Protein AF-A0A3B9HT21-F1 (afdb_monomer_lite)

Foldseek 3Di:
DVVPDDPPDFQDEDDPDPVVDDPPDDDQAAYACVVLLVLLVVCCVVPVVLSCLLNVLLVQLVVQLVVCVVVVPALVRQLVSCLVRNPVSLVVLLVVLVCCVVVVVDDCPDSSVVSSCVCNVCVSNHCCSNPDRSRGNDDVLVVLCVQLVVVVHHSVVLVVLCVVPVVVCVVPVVCSRSNRVVVVVVVVVVVVPPPDDDD

Structure (mmCIF, N/CA/C/O backbone):
data_AF-A0A3B9HT21-F1
#
_entry.id   AF-A0A3B9HT21-F1
#
loop_
_atom_site.group_PDB
_atom_site.id
_atom_site.type_symbol
_atom_site.label_atom_id
_atom_site.label_alt_id
_atom_site.label_comp_id
_atom_site.label_asym_id
_atom_site.label_entity_id
_atom_site.label_seq_id
_atom_site.pdbx_PDB_ins_code
_atom_site.Cartn_x
_atom_site.Cartn_y
_atom_site.Cartn_z
_atom_site.occupancy
_atom_site.B_iso_or_equiv
_atom_site.auth_seq_id
_atom_site.auth_comp_id
_atom_site.auth_asym_id
_atom_site.auth_atom_id
_atom_site.pdbx_PDB_model_num
ATOM 1 N N . MET A 1 1 ? 0.352 14.348 -22.000 1.00 38.12 1 MET A N 1
ATOM 2 C CA . MET A 1 1 ? 1.639 13.686 -21.678 1.00 38.12 1 MET A CA 1
ATOM 3 C C . MET A 1 1 ? 1.550 12.159 -21.593 1.00 38.12 1 MET A C 1
ATOM 5 O O . MET A 1 1 ? 2.499 11.523 -22.016 1.00 38.12 1 MET A O 1
ATOM 9 N N . LEU A 1 2 ? 0.443 11.546 -21.141 1.00 39.47 2 LEU A N 1
ATOM 10 C CA . LEU A 1 2 ? 0.314 10.072 -21.079 1.00 39.47 2 LEU A CA 1
ATOM 11 C C . LEU A 1 2 ? 0.298 9.359 -22.448 1.00 39.47 2 LEU A C 1
ATOM 13 O O . LEU A 1 2 ? 0.777 8.238 -22.541 1.00 39.47 2 LEU A O 1
ATOM 17 N N . LYS A 1 3 ? -0.171 10.017 -23.519 1.00 35.97 3 LYS A N 1
ATOM 18 C CA . LYS A 1 3 ? -0.191 9.465 -24.894 1.00 35.97 3 LYS A CA 1
ATOM 19 C C . LYS A 1 3 ? 1.195 9.285 -25.543 1.00 35.97 3 LYS A C 1
ATOM 21 O O . LYS A 1 3 ? 1.279 8.755 -26.638 1.00 35.97 3 LYS A O 1
ATOM 26 N N . LEU A 1 4 ? 2.261 9.765 -24.899 1.00 44.44 4 LEU A N 1
ATOM 27 C CA . LEU A 1 4 ? 3.648 9.680 -25.382 1.00 44.44 4 LEU A CA 1
ATOM 28 C C . LEU A 1 4 ? 4.500 8.744 -24.507 1.00 44.44 4 LEU A C 1
ATOM 30 O O . LEU A 1 4 ? 5.727 8.786 -24.566 1.00 44.44 4 LEU A O 1
ATOM 34 N N . ARG A 1 5 ? 3.862 7.962 -23.627 1.00 46.94 5 ARG A N 1
ATOM 35 C CA . ARG A 1 5 ? 4.556 7.083 -22.690 1.00 46.94 5 ARG A CA 1
ATOM 36 C C . ARG A 1 5 ? 4.975 5.801 -23.406 1.00 46.94 5 ARG A C 1
ATOM 38 O O . ARG A 1 5 ? 4.129 5.079 -23.913 1.00 46.94 5 ARG A O 1
ATOM 45 N N . ASP A 1 6 ? 6.271 5.521 -23.382 1.00 50.62 6 ASP A N 1
ATOM 46 C CA . ASP A 1 6 ? 6.833 4.231 -23.775 1.00 50.62 6 ASP A CA 1
ATOM 47 C C . ASP A 1 6 ? 6.298 3.123 -22.847 1.00 50.62 6 ASP A C 1
ATOM 49 O O . ASP A 1 6 ? 6.426 3.206 -21.619 1.00 50.62 6 ASP A O 1
ATOM 53 N N . GLU A 1 7 ? 5.657 2.111 -23.431 1.00 54.72 7 GLU A N 1
ATOM 54 C CA . GLU A 1 7 ? 5.023 1.003 -22.709 1.00 54.72 7 GLU A CA 1
ATOM 55 C C . GLU A 1 7 ? 6.033 0.083 -22.017 1.00 54.72 7 GLU A C 1
ATOM 57 O O . GLU A 1 7 ? 5.685 -0.572 -21.036 1.00 54.72 7 GLU A O 1
ATOM 62 N N . SER A 1 8 ? 7.297 0.087 -22.456 1.00 54.09 8 SER A N 1
ATOM 63 C CA . SER A 1 8 ? 8.371 -0.694 -21.829 1.00 54.09 8 SER A CA 1
ATOM 64 C C . SER A 1 8 ? 8.770 -0.175 -20.442 1.00 54.09 8 SER A C 1
ATOM 66 O O . SER A 1 8 ? 9.447 -0.868 -19.677 1.00 54.09 8 SER A O 1
ATOM 68 N N . LEU A 1 9 ? 8.355 1.046 -20.089 1.00 52.69 9 LEU A N 1
ATOM 69 C CA . LEU A 1 9 ? 8.690 1.659 -18.812 1.00 52.69 9 LEU A CA 1
ATOM 70 C C . LEU A 1 9 ? 7.811 1.106 -17.676 1.00 52.69 9 LEU A C 1
ATOM 72 O O . LEU A 1 9 ? 6.606 0.910 -17.862 1.00 52.69 9 LEU A O 1
ATOM 76 N N . PRO A 1 10 ? 8.360 0.944 -16.455 1.00 56.56 10 PRO A N 1
ATOM 77 C CA . PRO A 1 10 ? 7.588 0.507 -15.294 1.00 56.56 10 PRO A CA 1
ATOM 78 C C . PRO A 1 10 ? 6.404 1.435 -15.023 1.00 56.56 10 PRO A C 1
ATOM 80 O O . PRO A 1 10 ? 6.533 2.663 -15.120 1.00 56.56 10 PRO A O 1
ATOM 83 N N . SER A 1 11 ? 5.252 0.858 -14.682 1.00 64.94 11 SER A N 1
ATOM 84 C CA . SER A 1 11 ? 4.055 1.632 -14.350 1.00 64.94 11 SER A CA 1
ATOM 85 C C . SER A 1 11 ? 4.334 2.559 -13.156 1.00 64.94 11 SER A C 1
ATOM 87 O O . SER A 1 11 ? 4.865 2.094 -12.143 1.00 64.94 11 SER A O 1
ATOM 89 N N . PRO A 1 12 ? 4.045 3.871 -13.265 1.00 62.19 12 PRO A N 1
ATOM 90 C CA . PRO A 1 12 ? 4.359 4.823 -12.206 1.00 62.19 12 PRO A CA 1
ATOM 91 C C . PRO A 1 12 ? 3.469 4.572 -10.983 1.00 62.19 12 PRO A C 1
ATOM 93 O O . PRO A 1 12 ? 2.266 4.372 -11.130 1.00 62.19 12 PRO A O 1
ATOM 96 N N . MET A 1 13 ? 4.062 4.608 -9.788 1.00 70.62 13 MET A N 1
ATOM 97 C CA . MET A 1 13 ? 3.354 4.515 -8.509 1.00 70.62 13 MET A CA 1
ATOM 98 C C . MET A 1 13 ? 3.498 5.824 -7.733 1.00 70.62 13 MET A C 1
ATOM 100 O O . MET A 1 13 ? 4.588 6.397 -7.687 1.00 70.62 13 MET A O 1
ATOM 104 N N . CYS A 1 14 ? 2.411 6.281 -7.117 1.00 66.69 14 CYS A N 1
ATOM 105 C CA . CYS A 1 14 ? 2.361 7.519 -6.342 1.00 66.69 14 CYS A CA 1
ATOM 106 C C . CYS A 1 14 ? 1.574 7.347 -5.032 1.00 66.69 14 CYS A C 1
ATOM 108 O O . CYS A 1 14 ? 1.044 6.274 -4.728 1.00 66.69 14 CYS A O 1
ATOM 110 N N . ASP A 1 15 ? 1.533 8.409 -4.228 1.00 72.25 15 ASP A N 1
ATOM 111 C CA . ASP A 1 15 ? 0.567 8.533 -3.138 1.00 72.25 15 ASP A CA 1
ATOM 112 C C . ASP A 1 15 ? -0.852 8.821 -3.675 1.00 72.25 15 ASP A C 1
ATOM 114 O O . ASP A 1 15 ? -1.050 9.131 -4.853 1.00 72.25 15 ASP A O 1
ATOM 118 N N . ALA A 1 16 ? -1.854 8.744 -2.797 1.00 74.44 16 ALA A N 1
ATOM 119 C CA . ALA A 1 16 ? -3.255 8.911 -3.176 1.00 74.44 16 ALA A CA 1
ATOM 120 C C . ALA A 1 16 ? -3.754 10.372 -3.217 1.00 74.44 16 ALA A C 1
ATOM 122 O O . ALA A 1 16 ? -4.967 10.607 -3.173 1.00 74.44 16 ALA A O 1
ATOM 123 N N . LEU A 1 17 ? -2.863 11.370 -3.272 1.00 73.00 17 LEU A N 1
ATOM 124 C CA . LEU A 1 17 ? -3.273 12.772 -3.346 1.00 73.00 17 LEU A CA 1
ATOM 125 C C . LEU A 1 17 ? -4.029 13.045 -4.650 1.00 73.00 17 LEU A C 1
ATOM 127 O O . LEU A 1 17 ? -3.596 12.678 -5.740 1.00 73.00 17 LEU A O 1
ATOM 131 N N . SER A 1 18 ? -5.145 13.769 -4.555 1.00 67.31 18 SER A N 1
ATOM 132 C CA . SER A 1 18 ? -6.035 14.053 -5.693 1.00 67.31 18 SER A CA 1
ATOM 133 C C . SER A 1 18 ? -5.332 14.741 -6.868 1.00 67.31 18 SER A C 1
ATOM 135 O O . SER A 1 18 ? -5.675 14.498 -8.021 1.00 67.31 18 SER A O 1
ATOM 137 N N . ARG A 1 19 ? -4.316 15.561 -6.583 1.00 65.81 19 ARG A N 1
ATOM 138 C CA . ARG A 1 19 ? -3.477 16.246 -7.580 1.00 65.81 19 ARG A CA 1
ATOM 139 C C . ARG A 1 19 ? -2.558 15.311 -8.381 1.00 65.81 19 ARG A C 1
ATOM 141 O O . ARG A 1 19 ? -2.050 15.724 -9.417 1.00 65.81 19 ARG A O 1
ATOM 148 N N . ASN A 1 20 ? -2.368 14.070 -7.928 1.00 64.19 20 ASN A N 1
ATOM 149 C CA . ASN A 1 20 ? -1.600 13.043 -8.635 1.00 64.19 20 ASN A CA 1
ATOM 150 C C . ASN A 1 20 ? -2.471 12.216 -9.598 1.00 64.19 20 ASN A C 1
ATOM 152 O O . ASN A 1 20 ? -1.945 11.391 -10.344 1.00 64.19 20 ASN A O 1
ATOM 156 N N . VAL A 1 21 ? -3.792 12.439 -9.611 1.00 61.16 21 VAL A N 1
ATOM 157 C CA . VAL A 1 21 ? -4.742 11.728 -10.475 1.00 61.16 21 VAL A CA 1
ATOM 158 C C . VAL A 1 21 ? -5.130 12.608 -11.665 1.00 61.16 21 VAL A C 1
ATOM 160 O O . VAL A 1 21 ? -5.682 13.696 -11.503 1.00 61.16 21 VAL A O 1
ATOM 163 N N . CYS A 1 22 ? -4.876 12.125 -12.884 1.00 58.00 22 CYS A N 1
ATOM 164 C CA . CYS A 1 22 ? -5.344 12.778 -14.107 1.00 58.00 22 CYS A CA 1
ATOM 165 C C . CYS A 1 22 ? -6.805 12.389 -14.375 1.00 58.00 22 CYS A C 1
ATOM 167 O O . CYS A 1 22 ? -7.094 11.217 -14.600 1.00 58.00 22 CYS A O 1
ATOM 169 N N . LYS A 1 23 ? -7.723 13.362 -14.355 1.00 57.31 23 LYS A N 1
ATOM 170 C CA . LYS A 1 23 ? -9.169 13.114 -14.516 1.00 57.31 23 LYS A CA 1
ATOM 171 C C . LYS A 1 23 ? -9.598 12.874 -15.969 1.00 57.31 23 LYS A C 1
ATOM 173 O O . LYS A 1 23 ? -10.605 12.218 -16.199 1.00 57.31 23 LYS A O 1
ATOM 178 N N . ASP A 1 24 ? -8.812 13.355 -16.930 1.00 47.84 24 ASP A N 1
ATOM 179 C CA . ASP A 1 24 ? -9.213 13.417 -18.344 1.00 47.84 24 ASP A CA 1
ATOM 180 C C . ASP A 1 24 ? -8.685 12.246 -19.195 1.00 47.84 24 ASP A C 1
ATOM 182 O O . ASP A 1 24 ? -8.760 12.282 -20.422 1.00 47.84 24 ASP A O 1
ATOM 186 N N . HIS A 1 25 ? -8.081 11.226 -18.574 1.00 47.56 25 HIS A N 1
ATOM 187 C CA . HIS A 1 25 ? -7.476 10.089 -19.276 1.00 47.56 25 HIS A CA 1
ATOM 188 C C . HIS A 1 25 ? -7.727 8.775 -18.528 1.00 47.56 25 HIS A C 1
ATOM 190 O O . HIS A 1 25 ? -7.602 8.718 -17.304 1.00 47.56 25 HIS A O 1
ATOM 196 N N . LEU A 1 26 ? -7.996 7.696 -19.275 1.00 44.53 26 LEU A N 1
ATOM 197 C CA . LEU A 1 26 ? -8.074 6.341 -18.729 1.00 44.53 26 LEU A CA 1
ATOM 198 C C . LEU A 1 26 ? -6.682 5.947 -18.204 1.00 44.53 26 LEU A C 1
ATOM 200 O O . LEU A 1 26 ? -5.773 5.666 -18.984 1.00 44.53 26 LEU A O 1
ATOM 204 N N . THR A 1 27 ? -6.489 5.995 -16.886 1.00 54.31 27 THR A N 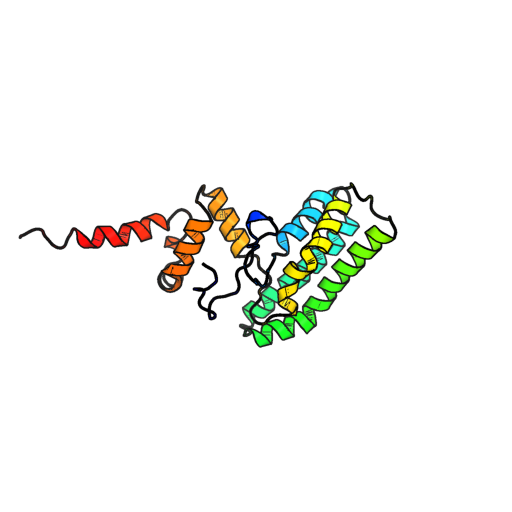1
ATOM 205 C CA . THR A 1 27 ? -5.224 5.635 -16.236 1.00 54.31 27 THR A CA 1
ATOM 206 C C . THR A 1 27 ? -5.430 4.481 -15.269 1.00 54.31 27 THR A C 1
ATOM 208 O O . THR A 1 27 ? -6.362 4.469 -14.468 1.00 54.31 27 THR A O 1
ATOM 211 N N . ILE A 1 28 ? -4.529 3.501 -15.334 1.00 57.56 28 ILE A N 1
ATOM 212 C CA . ILE A 1 28 ? -4.396 2.486 -14.293 1.00 57.56 28 ILE A CA 1
ATOM 213 C C . ILE A 1 28 ? -3.656 3.153 -13.133 1.00 57.56 28 ILE A C 1
ATOM 215 O O . ILE A 1 28 ? -2.456 3.411 -13.221 1.00 57.56 28 ILE A O 1
ATOM 219 N N . LEU A 1 29 ? -4.384 3.472 -12.065 1.00 66.75 29 LEU A N 1
ATOM 220 C CA . LEU A 1 29 ? -3.816 4.106 -10.880 1.00 66.75 29 LEU A CA 1
ATOM 221 C C . LEU A 1 29 ? -3.142 3.060 -9.988 1.00 66.75 29 LEU A C 1
ATOM 223 O O . LEU A 1 29 ? -3.811 2.155 -9.491 1.00 66.75 29 LEU A O 1
ATOM 227 N N . LEU A 1 30 ? -1.840 3.222 -9.756 1.00 71.81 30 LEU A N 1
ATOM 228 C CA . LEU A 1 30 ? -1.069 2.427 -8.803 1.00 71.81 30 LEU A CA 1
ATOM 229 C C . LEU A 1 30 ? -0.722 3.273 -7.586 1.00 71.81 30 LEU A C 1
ATOM 231 O O . LEU A 1 30 ? -0.042 4.293 -7.706 1.00 71.81 30 LEU A O 1
ATOM 235 N N . LEU A 1 31 ? -1.169 2.821 -6.420 1.00 78.12 31 LEU A N 1
ATOM 236 C CA . LEU A 1 31 ? -0.925 3.492 -5.150 1.00 78.12 31 LEU A CA 1
ATOM 237 C C . LEU A 1 31 ? 0.041 2.684 -4.294 1.00 78.12 31 LEU A C 1
ATOM 239 O O . LEU A 1 31 ? -0.002 1.456 -4.265 1.00 78.12 31 LEU A O 1
ATOM 243 N N . CYS A 1 32 ? 0.910 3.393 -3.586 1.00 79.50 32 CYS A N 1
ATOM 244 C CA . CYS A 1 32 ? 1.806 2.797 -2.605 1.00 79.50 32 CYS A CA 1
ATOM 245 C C . CYS A 1 32 ? 1.044 2.388 -1.333 1.00 79.50 32 CYS A C 1
ATOM 247 O O . CYS A 1 32 ? 0.086 3.055 -0.944 1.00 79.50 32 CYS A O 1
ATOM 249 N N . LEU A 1 33 ? 1.507 1.331 -0.653 1.00 86.81 33 LEU A N 1
ATOM 250 C CA . LEU A 1 33 ? 0.973 0.909 0.647 1.00 86.81 33 LEU A CA 1
ATOM 251 C C . LEU A 1 33 ? 1.471 1.780 1.811 1.00 86.81 33 LEU A C 1
ATOM 253 O O . LEU A 1 33 ? 0.830 1.814 2.855 1.00 86.81 33 LEU A O 1
ATOM 257 N N . ILE A 1 34 ? 2.584 2.508 1.660 1.00 84.12 34 ILE A N 1
ATOM 258 C CA . ILE A 1 34 ? 3.201 3.289 2.750 1.00 84.12 34 ILE A CA 1
ATOM 259 C C . ILE A 1 34 ? 2.286 4.379 3.301 1.00 84.12 34 ILE A C 1
ATOM 261 O O . ILE A 1 34 ? 2.208 4.475 4.523 1.00 84.12 34 ILE A O 1
ATOM 265 N N . PRO A 1 35 ? 1.589 5.192 2.482 1.00 83.00 35 PRO A N 1
ATOM 266 C CA . PRO A 1 35 ? 0.632 6.155 3.018 1.00 83.00 35 PRO A CA 1
ATOM 267 C C . PRO A 1 35 ? -0.475 5.478 3.836 1.00 83.00 35 PRO A C 1
ATOM 269 O O . PRO A 1 35 ? -0.833 5.978 4.896 1.00 83.00 35 PRO A O 1
ATOM 272 N N . GLY A 1 36 ? -0.947 4.307 3.393 1.00 85.88 36 GLY A N 1
ATOM 273 C CA . GLY A 1 36 ? -1.895 3.491 4.151 1.00 85.88 36 GLY A CA 1
ATOM 274 C C . GLY A 1 36 ? -1.306 2.989 5.470 1.00 85.88 36 GLY A C 1
ATOM 275 O O . GLY A 1 36 ? -1.902 3.177 6.523 1.00 85.88 36 GLY A O 1
ATOM 276 N N . ARG A 1 37 ? -0.086 2.439 5.436 1.00 91.38 37 ARG A N 1
ATOM 277 C CA . ARG A 1 37 ? 0.658 1.974 6.617 1.00 91.38 37 ARG A CA 1
ATOM 278 C C . ARG A 1 37 ? 0.937 3.097 7.619 1.00 91.38 37 ARG A C 1
ATOM 280 O O . ARG A 1 37 ? 0.88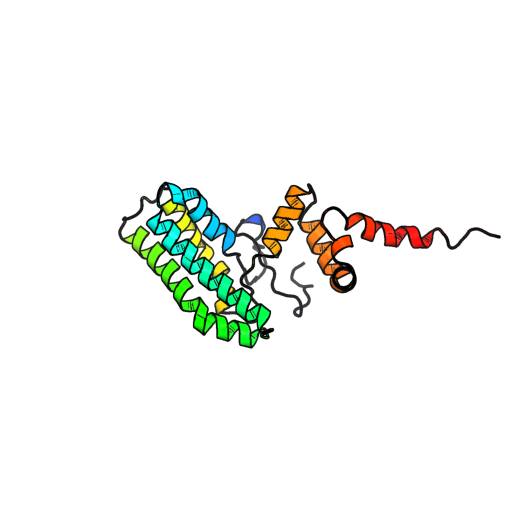7 2.855 8.819 1.00 91.38 37 ARG A O 1
ATOM 287 N N . ARG A 1 38 ? 1.255 4.306 7.142 1.00 89.44 38 ARG A N 1
ATOM 288 C CA . ARG A 1 38 ? 1.607 5.462 7.981 1.00 89.44 38 ARG A CA 1
ATOM 289 C C . ARG A 1 38 ? 0.489 5.802 8.958 1.00 89.44 38 ARG A C 1
ATOM 291 O O . ARG A 1 38 ? 0.792 5.991 10.125 1.00 89.44 38 ARG A O 1
ATOM 298 N N . GLY A 1 39 ? -0.769 5.771 8.514 1.00 88.56 39 GLY A N 1
ATOM 299 C CA . GLY A 1 39 ? -1.912 6.010 9.399 1.00 88.56 39 GLY A CA 1
ATOM 300 C C . GLY A 1 39 ? -1.932 5.074 10.614 1.00 88.56 39 GLY A C 1
ATOM 301 O O . GLY A 1 39 ? -2.161 5.532 11.726 1.00 88.56 39 GLY A O 1
ATOM 302 N N . PHE A 1 40 ? -1.597 3.793 10.424 1.00 93.94 40 PHE A N 1
ATOM 303 C CA . PHE A 1 40 ? -1.531 2.816 11.520 1.00 93.94 40 PHE A CA 1
ATOM 304 C C . PHE A 1 40 ? -0.315 3.002 12.428 1.00 93.94 40 PHE A C 1
ATOM 306 O O . PHE A 1 40 ? -0.406 2.729 13.620 1.00 93.94 40 PHE A O 1
ATOM 313 N N . ILE A 1 41 ? 0.815 3.474 11.892 1.00 89.81 41 ILE A N 1
ATOM 314 C CA . ILE A 1 41 ? 1.976 3.855 12.714 1.00 89.81 41 ILE A CA 1
ATOM 315 C C . ILE A 1 41 ? 1.606 5.044 13.598 1.00 89.81 41 ILE A C 1
ATOM 317 O O . ILE A 1 41 ? 1.874 5.031 14.792 1.00 89.81 41 ILE A O 1
ATOM 321 N N . ASP A 1 42 ? 0.965 6.058 13.023 1.00 88.19 42 ASP A N 1
ATOM 322 C CA . ASP A 1 42 ? 0.648 7.294 13.734 1.00 88.19 42 ASP A CA 1
ATOM 323 C C . ASP A 1 42 ? -0.383 7.064 14.857 1.00 88.19 42 ASP A C 1
ATOM 325 O O . ASP A 1 42 ? -0.422 7.824 15.822 1.00 88.19 42 ASP A O 1
ATOM 329 N N . CYS A 1 43 ? -1.195 6.002 14.770 1.00 91.06 43 CYS A N 1
ATOM 330 C CA . CYS A 1 43 ? -2.154 5.626 15.807 1.00 91.06 43 CYS A CA 1
ATOM 331 C C . CYS A 1 43 ? -1.735 4.414 16.662 1.00 91.06 43 CYS A C 1
ATOM 333 O O . CYS A 1 43 ? -2.529 3.976 17.493 1.00 91.06 43 CYS A O 1
ATOM 335 N N . SER A 1 44 ? -0.516 3.879 16.509 1.00 91.88 44 SER A N 1
ATOM 336 C CA . SER A 1 44 ? -0.114 2.623 17.167 1.00 91.88 44 SER A CA 1
ATOM 337 C C . SER A 1 44 ? 0.006 2.712 18.686 1.00 91.88 44 SER A C 1
ATOM 339 O O . SER A 1 44 ? -0.109 1.697 19.358 1.00 91.88 44 SER A O 1
ATOM 341 N N . GLU A 1 45 ? 0.245 3.900 19.247 1.00 92.25 45 GLU A N 1
ATOM 342 C CA . GLU A 1 45 ? 0.261 4.074 20.707 1.00 92.25 45 GLU A CA 1
ATOM 343 C C . GLU A 1 45 ? -1.145 3.961 21.310 1.00 92.25 45 GLU A C 1
ATOM 345 O O . GLU A 1 45 ? -1.314 3.388 22.383 1.00 92.25 45 GLU A O 1
ATOM 350 N N . ALA A 1 46 ? -2.155 4.485 20.610 1.00 94.31 46 ALA A N 1
ATOM 351 C CA . ALA A 1 46 ? -3.544 4.468 21.062 1.00 94.31 46 ALA A CA 1
ATOM 352 C C . ALA A 1 46 ? -4.268 3.156 20.712 1.00 94.31 46 ALA A C 1
ATOM 354 O O . ALA A 1 46 ? -5.174 2.751 21.436 1.00 94.31 46 ALA A O 1
ATOM 355 N N . PHE A 1 47 ? -3.867 2.500 19.618 1.00 95.62 47 PHE A N 1
ATOM 356 C CA . PHE A 1 47 ? -4.498 1.289 19.084 1.00 95.62 47 PHE A CA 1
ATOM 357 C C . PHE A 1 47 ? -3.444 0.234 18.705 1.00 95.62 47 PHE A C 1
ATOM 359 O O . PHE A 1 47 ? -3.266 -0.077 17.524 1.00 95.62 47 PHE A O 1
ATOM 366 N N . PRO A 1 48 ? -2.680 -0.283 19.681 1.00 95.75 48 PRO A N 1
ATOM 367 C CA . PRO A 1 48 ? -1.522 -1.129 19.406 1.00 95.75 48 PRO A CA 1
ATOM 368 C C . PRO A 1 48 ? -1.883 -2.434 18.695 1.00 95.75 48 PRO A C 1
ATOM 370 O O . PRO A 1 48 ? -1.161 -2.833 17.780 1.00 95.75 48 PRO A O 1
ATOM 373 N N . ASP A 1 49 ? -2.997 -3.071 19.056 1.00 96.44 49 ASP A N 1
ATOM 374 C CA . ASP A 1 49 ? -3.383 -4.376 18.515 1.00 96.44 49 ASP A CA 1
ATOM 375 C C . ASP A 1 49 ? -3.840 -4.260 17.054 1.00 96.44 49 ASP A C 1
ATOM 377 O O . ASP A 1 49 ? -3.311 -4.949 16.176 1.00 96.44 49 ASP A O 1
ATOM 381 N N . GLU A 1 50 ? -4.763 -3.337 16.760 1.00 96.88 50 GLU A N 1
ATOM 382 C CA . GLU A 1 50 ? -5.251 -3.092 15.401 1.00 96.88 50 GLU A CA 1
ATOM 383 C C . GLU A 1 50 ? -4.134 -2.595 14.478 1.00 96.88 50 GLU A C 1
ATOM 385 O O . GLU A 1 50 ? -4.004 -3.064 13.341 1.00 96.88 50 GLU A O 1
ATOM 390 N N . SER A 1 51 ? -3.303 -1.665 14.961 1.00 95.69 51 SER A N 1
ATOM 391 C CA . SER A 1 51 ? -2.178 -1.149 14.187 1.00 95.69 51 SER A CA 1
ATOM 392 C C . SER A 1 51 ? -1.157 -2.238 13.886 1.00 95.69 51 SER A C 1
ATOM 394 O O . SER A 1 51 ? -0.726 -2.363 12.737 1.00 95.69 51 SER A O 1
ATOM 396 N N . THR A 1 52 ? -0.786 -3.052 14.878 1.00 96.00 52 THR A N 1
ATOM 397 C CA . THR A 1 52 ? 0.176 -4.149 14.694 1.00 96.00 52 THR A CA 1
ATOM 398 C C . THR A 1 52 ? -0.358 -5.173 13.699 1.00 96.00 52 THR A C 1
ATOM 400 O O . THR A 1 52 ? 0.341 -5.505 12.742 1.00 96.00 52 THR A O 1
ATOM 403 N N . TYR A 1 53 ? -1.627 -5.575 13.836 1.00 97.81 53 TYR A N 1
ATOM 404 C CA . TYR A 1 53 ? -2.282 -6.522 12.930 1.00 97.81 53 TYR A CA 1
ATOM 405 C C . TYR A 1 53 ? -2.150 -6.110 11.456 1.00 97.81 53 TYR A C 1
ATOM 407 O O . TYR A 1 53 ? -1.827 -6.940 10.597 1.00 97.81 53 TYR A O 1
ATOM 415 N N . VAL A 1 54 ? -2.381 -4.830 11.147 1.00 97.19 54 VAL A N 1
ATOM 416 C CA . VAL A 1 54 ? -2.276 -4.310 9.776 1.00 97.19 54 VAL A CA 1
ATOM 417 C C . VAL A 1 54 ? -0.816 -4.141 9.347 1.00 97.19 54 VAL A C 1
ATOM 419 O O . VAL A 1 54 ? -0.454 -4.527 8.232 1.00 97.19 54 VAL A O 1
ATOM 422 N N . ILE A 1 55 ? 0.035 -3.578 10.210 1.00 94.50 55 ILE A N 1
ATOM 423 C CA . ILE A 1 55 ? 1.446 -3.308 9.899 1.00 94.50 55 ILE A CA 1
ATOM 424 C C . ILE A 1 55 ? 2.202 -4.604 9.584 1.00 94.50 55 ILE A C 1
ATOM 426 O O . ILE A 1 55 ? 2.984 -4.617 8.631 1.00 94.50 55 ILE A O 1
ATOM 430 N N . GLU A 1 56 ? 1.962 -5.681 10.331 1.00 94.56 56 GLU A N 1
ATOM 431 C CA . GLU A 1 56 ? 2.613 -6.978 10.119 1.00 94.56 56 GLU A CA 1
ATOM 432 C C . GLU A 1 56 ? 2.256 -7.582 8.759 1.00 94.56 56 GLU A C 1
ATOM 434 O O . GLU A 1 56 ? 3.149 -7.973 8.006 1.00 94.56 56 GLU A O 1
ATOM 439 N N . ARG A 1 57 ? 0.976 -7.550 8.373 1.00 97.88 57 ARG A N 1
ATOM 440 C CA . ARG A 1 57 ? 0.509 -8.043 7.064 1.00 97.88 57 ARG A CA 1
ATOM 441 C C . ARG A 1 57 ? 1.064 -7.234 5.904 1.00 97.88 57 ARG A C 1
ATOM 443 O O . ARG A 1 57 ? 1.481 -7.800 4.896 1.00 97.88 57 ARG A O 1
ATOM 450 N N . ILE A 1 58 ? 1.131 -5.909 6.047 1.00 94.94 58 ILE A N 1
ATOM 451 C CA . ILE A 1 58 ? 1.829 -5.066 5.067 1.00 94.94 58 ILE A CA 1
ATOM 452 C C . ILE A 1 58 ? 3.315 -5.462 5.009 1.00 94.94 58 ILE A C 1
ATOM 454 O O . ILE A 1 58 ? 3.886 -5.556 3.922 1.00 94.94 58 ILE A O 1
ATOM 458 N N . GLY A 1 59 ? 3.934 -5.749 6.157 1.00 91.12 59 GLY A N 1
ATOM 459 C CA . GLY A 1 59 ? 5.301 -6.264 6.253 1.00 91.12 59 GLY A CA 1
ATOM 460 C C . GLY A 1 59 ? 5.517 -7.566 5.476 1.00 91.12 59 GLY A C 1
ATOM 461 O O . GLY A 1 59 ? 6.507 -7.683 4.753 1.00 91.12 59 GLY A O 1
ATOM 462 N N . GLU A 1 60 ? 4.580 -8.514 5.541 1.00 94.81 60 GLU A N 1
ATOM 463 C CA . GLU A 1 60 ? 4.622 -9.750 4.745 1.00 94.81 60 GLU A CA 1
ATOM 464 C C . GLU A 1 60 ? 4.603 -9.472 3.237 1.00 94.81 60 GLU A C 1
ATOM 466 O O . GLU A 1 60 ? 5.370 -10.069 2.478 1.00 94.81 60 GLU A O 1
ATOM 471 N N . VAL A 1 61 ? 3.781 -8.518 2.790 1.00 95.44 61 VAL A N 1
ATOM 472 C CA . VAL A 1 61 ? 3.724 -8.123 1.375 1.00 95.44 61 VAL A CA 1
ATOM 473 C C . VAL A 1 61 ? 5.068 -7.552 0.908 1.00 95.44 61 VAL A C 1
ATOM 475 O O . VAL A 1 61 ? 5.556 -7.938 -0.157 1.00 95.44 61 VAL A O 1
ATOM 478 N N . TYR A 1 62 ? 5.707 -6.696 1.710 1.00 90.62 62 TYR A N 1
ATOM 479 C CA . TYR A 1 62 ? 7.035 -6.156 1.391 1.00 90.62 62 TYR A CA 1
ATOM 480 C C . TYR A 1 62 ? 8.144 -7.212 1.458 1.00 90.62 62 TYR A C 1
ATOM 482 O O . TYR A 1 62 ? 9.059 -7.192 0.633 1.00 90.62 62 TYR A O 1
ATOM 490 N N . LYS A 1 63 ? 8.052 -8.177 2.380 1.00 89.88 63 LYS A N 1
ATOM 491 C CA . LYS A 1 63 ? 8.956 -9.335 2.416 1.00 89.88 63 LYS A CA 1
ATOM 492 C C . LYS A 1 63 ? 8.864 -10.138 1.117 1.00 89.88 63 LYS A C 1
ATOM 494 O O . LYS A 1 63 ? 9.894 -10.494 0.546 1.00 89.88 63 LYS A O 1
ATOM 499 N N . ASN A 1 64 ? 7.649 -10.373 0.624 1.00 94.44 64 ASN A N 1
ATOM 500 C CA . ASN A 1 64 ? 7.417 -11.068 -0.641 1.00 94.44 64 ASN A CA 1
ATOM 501 C C . ASN A 1 64 ? 7.967 -10.283 -1.839 1.00 94.44 64 ASN A C 1
ATOM 503 O O . ASN A 1 64 ? 8.618 -10.883 -2.690 1.00 94.44 64 ASN A O 1
ATOM 507 N N . GLU A 1 65 ? 7.796 -8.957 -1.882 1.00 91.88 65 GLU A N 1
ATOM 508 C CA . GLU A 1 65 ? 8.427 -8.117 -2.917 1.00 91.88 65 GLU A CA 1
ATOM 509 C C . GLU A 1 65 ? 9.959 -8.259 -2.885 1.00 91.88 65 GLU A C 1
ATOM 511 O O . GLU A 1 65 ? 10.597 -8.404 -3.927 1.00 91.88 65 GLU A O 1
ATOM 516 N N . GLY A 1 66 ? 10.562 -8.291 -1.692 1.00 86.31 66 GLY A N 1
ATOM 517 C CA . GLY A 1 66 ? 11.998 -8.525 -1.531 1.00 86.31 66 GLY A CA 1
ATOM 518 C C . GLY A 1 66 ? 12.464 -9.873 -2.097 1.00 86.31 66 GLY A C 1
ATOM 519 O O . GLY A 1 66 ? 13.519 -9.938 -2.731 1.00 86.31 66 GLY A O 1
ATOM 520 N N . LEU A 1 67 ? 11.672 -10.936 -1.918 1.00 90.44 67 LEU A N 1
ATOM 521 C CA . LEU A 1 67 ? 11.951 -12.271 -2.468 1.00 90.44 67 LEU A CA 1
ATOM 522 C C . LEU A 1 67 ? 11.820 -12.313 -3.993 1.00 90.44 67 LEU A C 1
ATOM 524 O O . LEU A 1 67 ? 12.679 -12.866 -4.673 1.00 90.44 67 LEU A O 1
ATOM 528 N N . VAL A 1 68 ? 10.782 -11.682 -4.538 1.00 91.38 68 VAL A N 1
ATOM 529 C CA . VAL A 1 68 ? 10.600 -11.522 -5.986 1.00 91.38 68 VAL A CA 1
ATOM 530 C C . VAL A 1 68 ? 11.815 -10.827 -6.609 1.00 91.38 68 VAL A C 1
ATOM 532 O O . VAL A 1 68 ? 12.340 -11.278 -7.631 1.00 91.38 68 VAL A O 1
ATOM 535 N N . ILE A 1 69 ? 12.281 -9.737 -5.985 1.00 84.44 69 ILE A N 1
ATOM 536 C CA . ILE A 1 69 ? 13.438 -8.965 -6.454 1.00 84.44 69 ILE A CA 1
ATOM 537 C C . ILE A 1 69 ? 14.715 -9.808 -6.387 1.00 84.44 69 ILE A C 1
ATOM 539 O O . ILE A 1 69 ? 15.480 -9.831 -7.354 1.00 84.44 69 ILE A O 1
ATOM 543 N N . SER A 1 70 ? 14.957 -10.507 -5.274 1.00 78.38 70 SER A N 1
ATOM 544 C CA . SER A 1 70 ? 16.171 -11.313 -5.099 1.00 78.38 70 SER A CA 1
ATOM 545 C C . SER A 1 70 ? 16.217 -12.514 -6.048 1.00 78.38 70 SER A C 1
ATOM 547 O O . SER A 1 70 ? 17.282 -12.829 -6.579 1.00 78.38 70 SER A O 1
ATOM 549 N N . ALA A 1 71 ? 15.061 -13.113 -6.341 1.00 90.62 71 ALA A N 1
ATOM 550 C CA . ALA A 1 71 ? 14.902 -14.192 -7.312 1.00 90.62 71 ALA A CA 1
ATOM 551 C C . ALA A 1 71 ? 14.913 -13.718 -8.778 1.00 90.62 71 ALA A C 1
ATOM 553 O O . ALA A 1 71 ? 14.912 -14.552 -9.681 1.00 90.62 71 ALA A O 1
ATOM 554 N N . ARG A 1 72 ? 14.949 -12.398 -9.029 1.00 88.31 72 ARG A N 1
ATOM 555 C CA . ARG A 1 72 ? 14.927 -11.783 -10.372 1.00 88.31 72 ARG A CA 1
ATOM 556 C C . ARG A 1 72 ? 13.752 -12.253 -11.234 1.00 88.31 72 ARG A C 1
ATOM 558 O O . ARG A 1 72 ? 13.911 -12.455 -12.437 1.00 88.31 72 ARG A O 1
ATOM 565 N N . MET A 1 73 ? 12.586 -12.414 -10.613 1.00 89.56 73 MET A N 1
ATOM 566 C CA . MET A 1 73 ? 11.367 -12.809 -11.315 1.00 89.56 73 MET A CA 1
ATOM 567 C C . MET A 1 73 ? 10.976 -11.762 -12.363 1.00 89.56 73 MET A C 1
ATOM 569 O O . MET A 1 73 ? 11.093 -10.554 -12.128 1.00 89.56 73 MET A O 1
ATOM 573 N N . ASP A 1 74 ? 10.493 -12.222 -13.515 1.00 89.25 74 ASP A N 1
ATOM 574 C CA . ASP A 1 74 ? 9.921 -11.337 -14.526 1.00 89.25 74 ASP A CA 1
ATOM 575 C C . ASP A 1 74 ? 8.550 -10.776 -14.092 1.00 89.25 74 ASP A C 1
ATOM 577 O O . ASP A 1 74 ? 8.038 -11.050 -13.005 1.00 89.25 74 ASP A O 1
ATOM 581 N N . HIS A 1 75 ? 7.944 -9.937 -14.934 1.00 87.19 75 HIS A N 1
ATOM 582 C CA . HIS A 1 75 ? 6.676 -9.280 -14.615 1.00 87.19 75 HIS A CA 1
ATOM 583 C C . HIS A 1 75 ? 5.509 -10.247 -14.376 1.00 87.19 75 HIS A C 1
ATOM 585 O O . HIS A 1 75 ? 4.630 -9.919 -13.575 1.00 87.19 75 HIS A O 1
ATOM 591 N N . GLN A 1 76 ? 5.493 -11.388 -15.065 1.00 94.38 76 GLN A N 1
ATOM 592 C CA . GLN A 1 76 ? 4.428 -12.381 -14.984 1.00 94.38 76 GLN A CA 1
ATOM 593 C C . GLN A 1 76 ? 4.656 -13.313 -13.792 1.00 94.38 76 GLN A C 1
ATOM 595 O O . GLN A 1 76 ? 3.767 -13.465 -12.958 1.00 94.38 76 GLN A O 1
ATOM 600 N N . GLN A 1 77 ? 5.879 -13.822 -13.635 1.00 94.75 77 GLN A N 1
ATOM 601 C CA . GLN A 1 77 ? 6.291 -14.616 -12.474 1.00 94.75 77 GLN A CA 1
ATOM 602 C C . GLN A 1 77 ? 6.053 -13.859 -11.166 1.00 94.75 77 GLN A C 1
ATOM 604 O O . GLN A 1 77 ? 5.534 -14.404 -10.195 1.00 94.75 77 GLN A O 1
ATOM 609 N N . ARG A 1 78 ? 6.380 -12.563 -11.151 1.00 94.62 78 ARG A N 1
ATOM 610 C CA . ARG A 1 78 ? 6.104 -11.684 -10.018 1.00 94.62 78 ARG A CA 1
ATOM 611 C C . ARG A 1 78 ? 4.603 -11.594 -9.713 1.00 94.62 78 ARG A C 1
ATOM 613 O O . ARG A 1 78 ? 4.227 -11.627 -8.543 1.00 94.62 78 ARG A O 1
ATOM 620 N N . LEU A 1 79 ? 3.761 -11.405 -10.734 1.00 95.62 79 LEU A N 1
ATOM 621 C CA . LEU A 1 79 ? 2.307 -11.308 -10.561 1.00 95.62 79 LEU A CA 1
ATOM 622 C C . LEU A 1 79 ? 1.757 -12.590 -9.927 1.00 95.62 79 LEU A C 1
ATOM 624 O O . LEU A 1 79 ? 1.060 -12.515 -8.917 1.00 95.62 79 LEU A O 1
ATOM 628 N N . GLU A 1 80 ? 2.127 -13.744 -10.479 1.00 97.88 80 GLU A N 1
ATOM 629 C CA . GLU A 1 80 ? 1.725 -15.063 -9.979 1.00 97.88 80 GLU A CA 1
ATOM 630 C C . GLU A 1 80 ? 2.195 -15.280 -8.536 1.00 97.88 80 GLU A C 1
ATOM 632 O O . GLU A 1 80 ? 1.409 -15.687 -7.679 1.00 97.88 80 GLU A O 1
ATOM 637 N N . TYR A 1 81 ? 3.440 -14.905 -8.225 1.00 97.81 81 TYR A N 1
ATOM 638 C CA . TYR A 1 81 ? 3.974 -14.991 -6.868 1.00 97.81 81 TYR A CA 1
ATOM 639 C C . TYR A 1 81 ? 3.161 -14.147 -5.878 1.00 97.81 81 TYR A C 1
ATOM 641 O O . TYR A 1 81 ? 2.790 -14.615 -4.802 1.00 97.81 81 TYR A O 1
ATOM 649 N N . HIS A 1 82 ? 2.830 -12.901 -6.222 1.00 97.62 82 HIS A N 1
ATOM 650 C CA . HIS A 1 82 ? 2.028 -12.067 -5.328 1.00 97.62 82 HIS A CA 1
ATOM 651 C C . HIS A 1 82 ? 0.578 -12.536 -5.211 1.00 97.62 82 HIS A C 1
ATOM 653 O O . HIS A 1 82 ? 0.015 -12.441 -4.121 1.00 97.62 82 HIS A O 1
ATOM 659 N N . GLN A 1 83 ? -0.023 -13.074 -6.271 1.00 98.06 83 GLN A N 1
ATOM 660 C CA . GLN A 1 83 ? -1.339 -13.710 -6.174 1.00 98.06 83 GLN A CA 1
ATOM 661 C C . GLN A 1 83 ? -1.304 -14.890 -5.198 1.00 98.06 83 GLN A C 1
ATOM 663 O O . GLN A 1 83 ? -2.172 -15.010 -4.340 1.00 98.06 83 GLN A O 1
ATOM 668 N N . GLN A 1 84 ? -0.253 -15.706 -5.249 1.00 98.06 84 GLN A N 1
ATOM 669 C CA . GLN A 1 84 ? -0.123 -16.865 -4.374 1.00 98.06 84 GLN A CA 1
ATOM 670 C C . GLN A 1 84 ? 0.181 -16.495 -2.913 1.00 98.06 84 GLN A C 1
ATOM 672 O O . GLN A 1 84 ? -0.398 -17.081 -1.999 1.00 98.06 84 GLN A O 1
ATOM 677 N N . TYR A 1 85 ? 1.082 -15.536 -2.677 1.00 98.00 85 TYR A N 1
ATOM 678 C CA . TYR A 1 85 ? 1.656 -15.305 -1.344 1.00 98.00 85 TYR A CA 1
ATOM 679 C C . TYR A 1 85 ? 1.285 -13.960 -0.707 1.00 98.00 85 TYR A C 1
ATOM 681 O O . TYR A 1 85 ? 1.391 -13.816 0.507 1.00 98.00 85 TYR A O 1
ATOM 689 N N . SER A 1 86 ? 0.854 -12.966 -1.487 1.00 97.81 86 SER A N 1
ATOM 690 C CA . SER A 1 86 ? 0.487 -11.628 -0.989 1.00 97.81 86 SER A CA 1
ATOM 691 C C . SER A 1 86 ? -1.010 -11.326 -1.063 1.00 97.81 86 SER A C 1
ATOM 693 O O . SER A 1 86 ? -1.453 -10.363 -0.441 1.00 97.81 86 SER A O 1
ATOM 695 N N . GLN A 1 87 ? -1.806 -12.124 -1.779 1.00 97.44 87 GLN A N 1
ATOM 696 C CA . GLN A 1 87 ? -3.253 -11.911 -1.857 1.00 97.44 87 GLN A CA 1
ATOM 697 C C . GLN A 1 87 ? -3.930 -12.106 -0.500 1.00 97.44 87 GLN A C 1
ATOM 699 O O . GLN A 1 87 ? -4.736 -11.271 -0.102 1.00 97.44 87 GLN A O 1
ATOM 704 N N . LYS A 1 88 ? -3.576 -13.176 0.221 1.00 97.94 88 LYS A N 1
ATOM 705 C CA . LYS A 1 88 ? -4.136 -13.480 1.542 1.00 97.94 88 LYS A CA 1
ATOM 706 C C . LYS A 1 88 ? -3.912 -12.352 2.565 1.00 97.94 88 LYS A C 1
ATOM 708 O O . LYS A 1 88 ? -4.914 -11.848 3.060 1.00 97.94 88 LYS A O 1
ATOM 713 N N . PRO A 1 89 ? -2.675 -11.893 2.854 1.00 97.81 89 PRO A N 1
ATOM 714 C CA . PRO A 1 89 ? -2.470 -10.824 3.834 1.00 97.81 89 PRO A CA 1
ATOM 715 C C . PRO A 1 89 ? -3.158 -9.518 3.429 1.00 97.81 89 PRO A C 1
ATOM 717 O O . PRO A 1 89 ? -3.672 -8.810 4.289 1.00 97.81 89 PRO A O 1
ATOM 720 N N . MET A 1 90 ? -3.241 -9.211 2.128 1.00 97.38 90 MET A N 1
ATOM 721 C CA . MET A 1 90 ? -4.040 -8.076 1.665 1.00 97.38 90 MET A CA 1
ATOM 722 C C . MET A 1 90 ? -5.527 -8.284 1.977 1.00 97.38 90 MET A C 1
ATOM 724 O O . MET A 1 90 ? -6.135 -7.440 2.627 1.00 97.38 90 MET A O 1
ATOM 728 N N . GLN A 1 91 ? -6.120 -9.408 1.581 1.00 97.62 91 GLN A N 1
ATOM 729 C CA . GLN A 1 91 ? -7.537 -9.657 1.845 1.00 97.62 91 GLN A CA 1
ATOM 730 C C . GLN A 1 91 ? -7.861 -9.600 3.346 1.00 97.62 91 GLN A C 1
ATOM 732 O O . GLN A 1 91 ? -8.828 -8.953 3.731 1.00 97.62 91 GLN A O 1
ATOM 737 N N . GLU A 1 92 ? -6.991 -10.153 4.195 1.00 98.25 92 GLU A N 1
ATOM 738 C CA . GLU A 1 92 ? -7.131 -10.072 5.651 1.00 98.25 92 GLU A CA 1
ATOM 739 C C . GLU A 1 92 ? -7.137 -8.631 6.179 1.00 98.25 92 GLU A C 1
ATOM 741 O O . GLU A 1 92 ? -7.882 -8.340 7.110 1.00 98.25 92 GLU A O 1
ATOM 746 N N . ILE A 1 93 ? -6.343 -7.716 5.605 1.00 97.81 93 ILE A N 1
ATOM 747 C CA . ILE A 1 93 ? -6.383 -6.291 5.976 1.00 97.81 93 ILE A CA 1
ATOM 748 C C . ILE A 1 93 ? -7.734 -5.675 5.597 1.00 97.81 93 ILE A C 1
ATOM 750 O O . ILE A 1 93 ? -8.310 -4.929 6.388 1.00 97.81 93 ILE A O 1
ATOM 754 N N . PHE A 1 94 ? -8.227 -5.954 4.387 1.00 97.56 94 PHE A N 1
ATOM 755 C CA . PHE A 1 94 ? -9.473 -5.367 3.893 1.00 97.56 94 PHE A CA 1
ATOM 756 C C . PHE A 1 94 ? -10.688 -5.850 4.682 1.00 97.56 94 PHE A C 1
ATOM 758 O O . PHE A 1 94 ? -11.509 -5.032 5.102 1.00 97.56 94 PHE A O 1
ATOM 765 N N . ASP A 1 95 ? -10.773 -7.158 4.915 1.00 98.19 95 ASP A N 1
ATOM 766 C CA . ASP A 1 95 ? -11.869 -7.769 5.661 1.00 98.19 95 ASP A CA 1
ATOM 767 C C . ASP A 1 95 ? -11.867 -7.272 7.106 1.00 98.19 95 ASP A C 1
ATOM 769 O O . ASP A 1 95 ? -12.904 -6.854 7.616 1.00 98.19 95 ASP A O 1
ATOM 773 N N . TYR A 1 96 ? -10.690 -7.210 7.736 1.00 98.00 96 TYR A N 1
ATOM 774 C CA . TYR A 1 96 ? -10.540 -6.700 9.096 1.00 98.00 96 TYR A CA 1
ATOM 775 C C . TYR A 1 96 ? -10.969 -5.235 9.222 1.00 98.00 96 TYR A C 1
ATOM 777 O O . TYR A 1 96 ? -11.763 -4.894 10.098 1.00 98.00 96 TYR A O 1
ATOM 785 N N . ALA A 1 97 ? -10.496 -4.370 8.319 1.00 96.31 97 ALA A N 1
ATOM 786 C CA . ALA A 1 97 ? -10.866 -2.957 8.301 1.00 96.31 97 ALA A CA 1
ATOM 787 C C . ALA A 1 97 ? -12.378 -2.762 8.113 1.00 96.31 97 ALA A C 1
ATOM 789 O O . ALA A 1 97 ? -12.996 -1.946 8.798 1.00 96.31 97 ALA A O 1
ATOM 790 N N . THR A 1 98 ? -12.970 -3.523 7.191 1.00 96.88 98 THR A N 1
ATOM 791 C CA . THR A 1 98 ? -14.401 -3.451 6.877 1.00 96.88 98 THR A CA 1
ATOM 792 C C . THR A 1 98 ? -15.233 -3.923 8.065 1.00 96.88 98 THR A C 1
ATOM 794 O O . THR A 1 98 ? -16.102 -3.190 8.529 1.00 96.88 98 THR A O 1
ATOM 797 N N . GLN A 1 99 ? -14.894 -5.081 8.637 1.00 97.31 99 GLN A N 1
ATOM 798 C CA . GLN A 1 99 ? -15.585 -5.648 9.792 1.00 97.31 99 GLN A CA 1
ATOM 799 C C . GLN A 1 99 ? -15.534 -4.715 11.009 1.00 97.31 99 GLN A C 1
ATOM 801 O O . GLN A 1 99 ? -16.564 -4.467 11.632 1.00 97.31 99 GLN A O 1
ATOM 806 N N . LYS A 1 100 ? -14.362 -4.147 11.329 1.00 96.25 100 LYS A N 1
ATOM 807 C CA . LYS A 1 100 ? -14.194 -3.220 12.462 1.00 96.25 100 LYS A CA 1
ATOM 808 C C . LYS A 1 100 ? -15.081 -1.977 12.346 1.00 96.25 100 LYS A C 1
ATOM 810 O O . LYS A 1 100 ? -15.636 -1.522 13.350 1.00 96.25 100 LYS A O 1
ATOM 815 N N . LEU A 1 101 ? -15.230 -1.439 11.135 1.00 95.19 101 LEU A N 1
ATOM 816 C CA . LEU A 1 101 ? -16.086 -0.280 10.874 1.00 95.19 101 LEU A CA 1
ATOM 817 C C . LEU A 1 101 ? -17.578 -0.650 10.873 1.00 95.19 101 LEU A C 1
ATOM 819 O O . LEU A 1 101 ? -18.376 0.043 11.503 1.00 95.19 101 LEU A O 1
ATOM 823 N N . GLU A 1 102 ? -17.962 -1.746 10.214 1.00 95.06 102 GLU A N 1
ATOM 824 C CA . GLU A 1 102 ? -19.360 -2.195 10.119 1.00 95.06 102 GLU A CA 1
ATOM 825 C C . GLU A 1 102 ? -19.936 -2.601 11.480 1.00 95.06 102 GLU A C 1
ATOM 827 O O . GLU A 1 102 ? -21.052 -2.204 11.829 1.00 95.06 102 GLU A O 1
ATOM 832 N N . ASN A 1 103 ? -19.144 -3.306 12.292 1.00 95.88 103 ASN A N 1
ATOM 833 C CA . ASN A 1 103 ? -19.519 -3.699 13.650 1.00 95.88 103 ASN A CA 1
ATOM 834 C C . ASN A 1 103 ? -19.492 -2.531 14.648 1.00 95.88 103 ASN A C 1
ATOM 836 O O . ASN A 1 103 ? -19.892 -2.707 15.798 1.00 95.88 103 ASN A O 1
ATOM 840 N N . LYS A 1 104 ? -19.034 -1.340 14.231 1.00 93.19 104 LYS A N 1
ATOM 841 C CA . LYS A 1 104 ? -18.839 -0.161 15.093 1.00 93.19 104 LYS A CA 1
ATOM 842 C C . LYS A 1 104 ? -17.900 -0.430 16.277 1.00 93.19 104 LYS A C 1
ATOM 844 O O . LYS A 1 104 ? -18.045 0.181 17.332 1.00 93.19 104 LYS A O 1
ATOM 849 N N . GLU A 1 105 ? -16.932 -1.324 16.090 1.00 91.88 105 GLU A N 1
ATOM 850 C CA . GLU A 1 105 ? -15.870 -1.598 17.069 1.00 91.88 105 GLU A CA 1
ATOM 851 C C . GLU A 1 105 ? -14.834 -0.467 17.106 1.00 91.88 105 GLU A C 1
ATOM 853 O O . GLU A 1 105 ? -14.109 -0.318 18.085 1.00 91.88 105 GLU A O 1
ATOM 858 N N . VAL A 1 106 ? -14.778 0.342 16.043 1.00 91.31 106 VAL A N 1
ATOM 859 C CA . VAL A 1 106 ? -13.908 1.513 15.933 1.00 91.31 106 VAL A CA 1
ATOM 860 C C . VAL A 1 106 ? -14.749 2.752 15.683 1.00 91.31 106 VAL A C 1
ATOM 862 O O . VAL A 1 106 ? -15.613 2.783 14.804 1.00 91.31 106 VAL A O 1
ATOM 865 N N . GLU A 1 107 ? -14.474 3.808 16.443 1.00 89.62 107 GLU A N 1
ATOM 866 C CA . GLU A 1 107 ? -15.134 5.089 16.240 1.00 89.62 107 GLU A CA 1
ATOM 867 C C . GLU A 1 107 ? -14.740 5.685 14.883 1.00 89.62 107 GLU A C 1
ATOM 869 O O . GLU A 1 107 ? -13.559 5.863 14.578 1.00 89.62 107 GLU A O 1
ATOM 874 N N . HIS A 1 108 ? -15.740 6.059 14.083 1.00 82.00 108 HIS A N 1
ATOM 875 C CA . HIS A 1 108 ? -15.533 6.583 12.733 1.00 82.00 108 HIS A CA 1
ATOM 876 C C . HIS A 1 108 ? -14.619 7.812 12.671 1.00 82.00 108 HIS A C 1
ATOM 878 O O . HIS A 1 108 ? -13.952 7.982 11.658 1.00 82.00 108 HIS A O 1
ATOM 884 N N . ASN A 1 109 ? -14.593 8.662 13.699 1.00 89.38 109 ASN A N 1
ATOM 885 C CA . ASN A 1 109 ? -13.792 9.894 13.732 1.00 89.38 109 ASN A CA 1
ATOM 886 C C . ASN A 1 109 ? -12.499 9.755 14.553 1.00 89.38 109 ASN A C 1
ATOM 888 O O . ASN A 1 109 ? -11.865 10.756 14.879 1.00 89.38 109 ASN A O 1
ATOM 892 N N . SER A 1 110 ? -12.115 8.527 14.904 1.00 93.50 110 SER A N 1
ATOM 893 C CA . SER A 1 110 ? -10.818 8.254 15.522 1.00 93.50 110 SER A CA 1
ATOM 894 C C . SER A 1 110 ? -9.702 8.216 14.476 1.00 93.50 110 SER A C 1
ATOM 896 O O . SER A 1 110 ? -9.946 7.977 13.291 1.00 93.50 110 SER A O 1
ATOM 898 N N . THR A 1 111 ? -8.456 8.371 14.926 1.00 93.62 111 THR A N 1
ATOM 899 C CA . THR A 1 111 ? -7.266 8.217 14.073 1.00 93.62 111 THR A CA 1
ATOM 900 C C . THR A 1 111 ? -7.202 6.832 13.420 1.00 93.62 111 THR A C 1
ATOM 902 O O . THR A 1 111 ? -6.884 6.724 12.236 1.00 93.62 111 THR A O 1
ATOM 905 N N . LEU A 1 112 ? -7.592 5.779 14.148 1.00 96.00 112 LEU A N 1
ATOM 906 C CA . LEU A 1 112 ? -7.706 4.420 13.615 1.00 96.00 112 LEU A CA 1
ATOM 907 C C . LEU A 1 112 ? -8.837 4.294 12.583 1.00 96.00 112 LEU A C 1
ATOM 909 O O . LEU A 1 112 ? -8.652 3.702 11.519 1.00 96.00 112 LEU A O 1
ATOM 913 N N . GLY A 1 113 ? -10.003 4.879 12.867 1.00 96.12 113 GLY A N 1
ATOM 914 C CA . GLY A 1 113 ? -11.131 4.917 11.936 1.00 96.12 113 GLY A CA 1
ATOM 915 C C . GLY A 1 11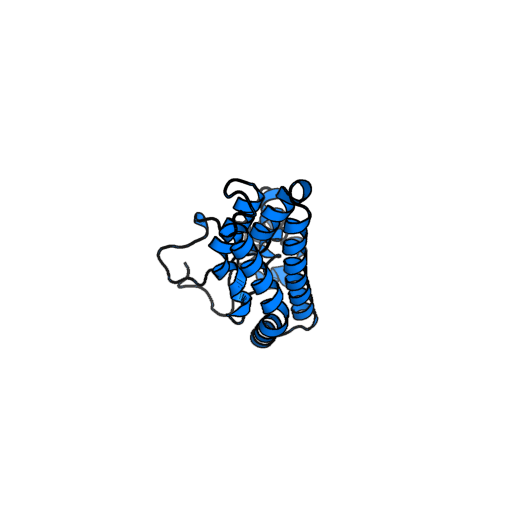3 ? -10.768 5.618 10.626 1.00 96.12 113 GLY A C 1
ATOM 916 O O . GLY A 1 113 ? -11.104 5.133 9.544 1.00 96.12 113 GLY A O 1
ATOM 917 N N . ASP A 1 114 ? -10.030 6.726 10.701 1.00 95.00 114 ASP A N 1
ATOM 918 C CA . ASP A 1 114 ? -9.484 7.428 9.537 1.00 95.00 114 ASP A CA 1
ATOM 919 C C . ASP A 1 114 ? -8.486 6.570 8.751 1.00 95.00 114 ASP A C 1
ATOM 921 O O . ASP A 1 114 ? -8.577 6.516 7.519 1.00 95.00 114 ASP A O 1
ATOM 925 N N . ALA A 1 115 ? -7.599 5.838 9.431 1.00 95.31 115 ALA A N 1
ATOM 926 C CA . ALA A 1 115 ? -6.666 4.912 8.790 1.00 95.31 115 ALA A CA 1
ATOM 927 C C . ALA A 1 115 ? -7.393 3.774 8.044 1.00 95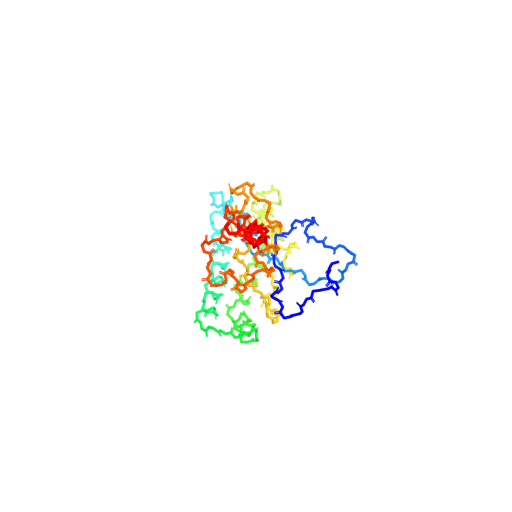.31 115 ALA A C 1
ATOM 929 O O . ALA A 1 115 ? -7.089 3.501 6.877 1.00 95.31 115 ALA A O 1
ATOM 930 N N . PHE A 1 116 ? -8.412 3.158 8.654 1.00 96.94 116 PHE A N 1
ATOM 931 C CA . PHE A 1 116 ? -9.219 2.125 7.993 1.00 96.94 116 PHE A CA 1
ATOM 932 C C . PHE A 1 116 ? -10.004 2.666 6.798 1.00 96.94 116 PHE A C 1
ATOM 934 O O . PHE A 1 116 ? -9.944 2.090 5.707 1.00 96.94 116 PHE A O 1
ATOM 941 N N . LYS A 1 117 ? -10.681 3.811 6.954 1.00 95.75 117 LYS A N 1
ATOM 942 C CA . LYS A 1 117 ? -11.387 4.472 5.844 1.00 95.75 117 LYS A CA 1
ATOM 943 C C . LYS A 1 117 ? -10.437 4.797 4.693 1.00 95.75 117 LYS A C 1
ATOM 945 O O . LYS A 1 117 ? -10.810 4.622 3.533 1.00 95.75 117 LYS A O 1
ATOM 950 N N . TYR A 1 118 ? -9.214 5.243 4.989 1.00 94.62 118 TYR A N 1
ATOM 951 C CA . TYR A 1 118 ? -8.197 5.505 3.972 1.00 94.62 118 TYR A CA 1
ATOM 952 C C . TYR A 1 118 ? -7.833 4.233 3.196 1.00 94.62 118 TYR A C 1
ATOM 954 O O . TYR A 1 118 ? -7.849 4.246 1.962 1.00 94.62 118 TYR A O 1
ATOM 962 N N . MET A 1 119 ? -7.555 3.130 3.901 1.00 93.25 119 MET A N 1
ATOM 963 C CA . MET A 1 119 ? -7.229 1.843 3.275 1.00 93.25 119 MET A CA 1
ATOM 964 C C . MET A 1 119 ? -8.334 1.359 2.343 1.00 93.25 119 MET A C 1
ATOM 966 O O . MET A 1 119 ? -8.060 1.044 1.184 1.00 93.25 119 MET A O 1
ATOM 970 N N . ILE A 1 120 ? -9.580 1.360 2.818 1.00 95.25 120 ILE A N 1
ATOM 971 C CA . ILE A 1 120 ? -10.741 0.913 2.040 1.00 95.25 120 ILE A CA 1
ATOM 972 C C . ILE A 1 120 ? -10.939 1.810 0.815 1.00 95.25 120 ILE A C 1
ATOM 974 O O . ILE A 1 120 ? -11.054 1.321 -0.310 1.00 95.25 120 ILE A O 1
ATOM 978 N N . LYS A 1 121 ? -10.902 3.136 1.000 1.00 94.31 121 LYS A N 1
ATOM 979 C CA . LYS A 1 121 ? -11.094 4.117 -0.079 1.00 94.31 121 LYS A CA 1
ATOM 980 C C . LYS A 1 121 ? -10.091 3.954 -1.221 1.00 94.31 121 LYS A C 1
ATOM 982 O O . LYS A 1 121 ? -10.428 4.186 -2.381 1.00 94.31 121 LYS A O 1
ATOM 987 N N . HIS A 1 122 ? -8.852 3.596 -0.903 1.00 90.69 122 HIS A N 1
ATOM 988 C CA . HIS A 1 122 ? -7.746 3.543 -1.859 1.00 90.69 122 HIS A CA 1
ATOM 989 C C . HIS A 1 122 ? -7.338 2.109 -2.244 1.00 90.69 122 HIS A C 1
ATOM 991 O O . HIS A 1 122 ? -6.365 1.913 -2.980 1.00 90.69 122 HIS A O 1
ATOM 997 N N . TRP A 1 123 ? -8.120 1.117 -1.809 1.00 92.69 123 TRP A N 1
ATOM 998 C CA . TRP A 1 123 ? -7.844 -0.312 -1.938 1.00 92.69 123 TRP A CA 1
ATOM 999 C C . TRP A 1 123 ? -7.478 -0.746 -3.357 1.00 92.69 123 TRP A C 1
ATOM 1001 O O . TRP A 1 123 ? -6.444 -1.378 -3.581 1.00 92.69 123 TRP A O 1
ATOM 1011 N N . THR A 1 124 ? -8.300 -0.365 -4.338 1.00 89.56 124 THR A N 1
ATOM 1012 C CA . THR A 1 124 ? -8.123 -0.758 -5.743 1.00 89.56 124 THR A CA 1
ATOM 1013 C C . THR A 1 124 ? -6.764 -0.332 -6.289 1.00 89.56 124 THR A C 1
ATOM 1015 O O . THR A 1 124 ? -6.115 -1.113 -6.981 1.00 89.56 124 THR A O 1
ATOM 1018 N N . GLY A 1 125 ? -6.308 0.878 -5.953 1.00 85.69 125 GLY A N 1
ATOM 1019 C CA . GLY A 1 125 ? -5.011 1.383 -6.401 1.00 85.69 125 GLY A CA 1
ATOM 1020 C C . GLY A 1 125 ? -3.838 0.706 -5.694 1.00 85.69 125 GLY A C 1
ATOM 1021 O O . GLY A 1 125 ? -2.821 0.426 -6.326 1.00 85.69 125 GLY A O 1
ATOM 1022 N N . MET A 1 126 ? -3.991 0.394 -4.404 1.00 90.81 126 MET A N 1
ATOM 1023 C CA . MET A 1 126 ? -2.952 -0.255 -3.594 1.00 90.81 126 MET A CA 1
ATOM 1024 C C . MET A 1 126 ? -2.760 -1.744 -3.908 1.00 90.81 126 MET A C 1
ATOM 1026 O O . MET A 1 126 ? -1.726 -2.314 -3.581 1.00 90.81 126 MET A O 1
ATOM 1030 N N . THR A 1 127 ? -3.726 -2.377 -4.573 1.00 93.38 127 THR A N 1
ATOM 1031 C CA . THR A 1 127 ? -3.729 -3.821 -4.874 1.00 93.38 127 THR A CA 1
ATOM 1032 C C . THR A 1 127 ? -3.515 -4.146 -6.351 1.00 93.38 127 THR A C 1
ATOM 1034 O O . THR A 1 127 ? -3.665 -5.297 -6.757 1.00 93.38 127 THR A O 1
ATOM 1037 N N . GLN A 1 128 ? -3.141 -3.172 -7.189 1.00 91.12 128 GLN A N 1
ATOM 1038 C CA . GLN A 1 128 ? -2.921 -3.429 -8.621 1.00 91.12 128 GLN A CA 1
ATOM 1039 C C . GLN A 1 128 ? -1.803 -4.440 -8.895 1.00 91.12 128 GLN A C 1
ATOM 1041 O O . GLN A 1 128 ? -1.834 -5.131 -9.912 1.00 91.12 128 GLN A O 1
ATOM 1046 N N . PHE A 1 129 ? -0.853 -4.587 -7.968 1.00 91.00 129 PHE A N 1
ATOM 1047 C CA . PHE A 1 129 ? 0.210 -5.587 -8.058 1.00 91.00 129 PHE A CA 1
ATOM 1048 C C . PHE A 1 129 ? -0.288 -7.042 -8.023 1.00 91.00 129 PHE A C 1
ATOM 1050 O O . PHE A 1 129 ? 0.472 -7.938 -8.374 1.00 91.00 129 PHE A O 1
ATOM 1057 N N . LEU A 1 130 ? -1.550 -7.268 -7.636 1.00 95.19 130 LEU A N 1
ATOM 1058 C CA . LEU A 1 130 ? -2.230 -8.568 -7.674 1.00 95.19 130 LEU A CA 1
ATOM 1059 C C . LEU A 1 130 ? -3.012 -8.805 -8.977 1.00 95.19 130 LEU A C 1
ATOM 1061 O O . LEU A 1 130 ? -3.555 -9.889 -9.181 1.00 95.19 130 LEU A O 1
ATOM 1065 N N . ARG A 1 131 ? -3.116 -7.795 -9.851 1.00 92.75 131 ARG A N 1
ATOM 1066 C CA . ARG A 1 131 ? -3.968 -7.830 -11.054 1.00 92.75 131 ARG A CA 1
ATOM 1067 C C . ARG A 1 131 ? -3.199 -7.604 -12.351 1.00 92.75 131 ARG A C 1
ATOM 1069 O O . ARG A 1 131 ? -3.631 -8.075 -13.395 1.00 92.75 131 ARG A O 1
ATOM 1076 N N . ILE A 1 132 ? -2.103 -6.847 -12.300 1.00 86.94 132 ILE A N 1
ATOM 1077 C CA . ILE A 1 132 ? -1.428 -6.324 -13.490 1.00 86.94 132 ILE A CA 1
ATOM 1078 C C . ILE A 1 132 ? 0.042 -6.732 -13.477 1.00 86.94 132 ILE A C 1
ATOM 1080 O O . ILE A 1 132 ? 0.788 -6.398 -12.554 1.00 86.94 132 ILE A O 1
ATOM 1084 N N . ALA A 1 133 ? 0.484 -7.402 -14.540 1.00 85.69 133 ALA A N 1
ATOM 1085 C CA . ALA A 1 133 ? 1.893 -7.720 -14.728 1.00 85.69 133 ALA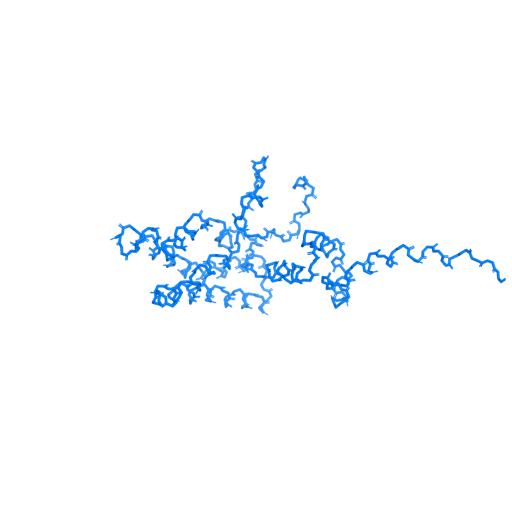 A CA 1
ATOM 1086 C C . ALA A 1 133 ? 2.721 -6.423 -14.813 1.00 85.69 133 ALA A C 1
ATOM 1088 O O . ALA A 1 133 ? 2.374 -5.483 -15.528 1.00 85.69 133 ALA A O 1
ATOM 1089 N N . GLY A 1 134 ? 3.810 -6.348 -14.045 1.00 76.88 134 GLY A N 1
ATOM 1090 C CA . GLY A 1 134 ? 4.673 -5.160 -13.965 1.00 76.88 134 GLY A CA 1
ATOM 1091 C C . GLY A 1 134 ? 4.234 -4.081 -12.960 1.00 76.88 134 GLY A C 1
ATOM 1092 O O . GLY A 1 134 ? 4.984 -3.132 -12.724 1.00 76.88 134 GLY A O 1
ATOM 1093 N N . ALA A 1 135 ? 3.074 -4.225 -12.310 1.00 81.88 135 ALA A N 1
ATOM 1094 C CA . ALA A 1 135 ? 2.641 -3.351 -11.219 1.00 81.88 135 ALA A CA 1
ATOM 1095 C C . ALA A 1 135 ? 3.375 -3.685 -9.911 1.00 81.88 135 ALA A C 1
ATOM 1097 O O . ALA A 1 135 ? 3.072 -4.701 -9.304 1.00 81.88 135 ALA A O 1
ATOM 1098 N N . ARG A 1 136 ? 4.322 -2.856 -9.457 1.00 81.50 136 ARG A N 1
ATOM 1099 C CA . ARG A 1 136 ? 5.187 -3.152 -8.290 1.00 81.50 136 ARG A CA 1
ATOM 1100 C C . ARG A 1 136 ? 4.539 -2.832 -6.937 1.00 81.50 136 ARG A C 1
ATOM 1102 O O . ARG A 1 136 ? 3.719 -1.925 -6.881 1.00 81.50 136 ARG A O 1
ATOM 1109 N N . VAL A 1 137 ? 4.949 -3.493 -5.848 1.00 78.62 137 VAL A N 1
ATOM 1110 C CA . VAL A 1 137 ? 4.677 -3.032 -4.472 1.00 78.62 137 VAL A CA 1
ATOM 1111 C C . VAL A 1 137 ? 5.703 -1.937 -4.174 1.00 78.62 137 VAL A C 1
ATOM 1113 O O . VAL A 1 137 ? 6.866 -2.210 -3.892 1.00 78.62 137 VAL A O 1
ATOM 1116 N N . GLY A 1 138 ? 5.340 -0.673 -4.383 1.00 66.00 138 GLY A N 1
ATOM 1117 C CA . GLY A 1 138 ? 6.324 0.413 -4.378 1.00 66.00 138 GLY A CA 1
ATOM 1118 C C . GLY A 1 138 ? 6.787 0.842 -2.986 1.00 66.00 138 GLY A C 1
ATOM 1119 O O . GLY A 1 138 ? 6.009 0.874 -2.036 1.00 66.00 138 GLY A O 1
ATOM 1120 N N . ASP A 1 139 ? 8.058 1.245 -2.926 1.00 56.28 139 ASP A N 1
ATOM 1121 C CA . ASP A 1 139 ? 8.698 1.973 -1.814 1.00 56.28 139 ASP A CA 1
ATOM 1122 C C . ASP A 1 139 ? 9.766 2.950 -2.357 1.00 56.28 139 ASP A C 1
ATOM 1124 O O . ASP A 1 139 ? 9.833 4.119 -1.990 1.00 56.28 139 ASP A O 1
ATOM 1128 N N . VAL A 1 140 ? 10.521 2.515 -3.376 1.00 55.75 140 VAL A N 1
ATOM 1129 C CA . VAL A 1 140 ? 11.658 3.261 -3.953 1.00 55.75 140 VAL A CA 1
ATOM 1130 C C . VAL A 1 140 ? 11.297 4.662 -4.454 1.00 55.75 140 VAL A C 1
ATOM 1132 O O . VAL A 1 140 ? 12.052 5.602 -4.241 1.00 55.75 140 VAL A O 1
ATOM 1135 N N . LEU A 1 141 ? 10.152 4.842 -5.120 1.00 63.28 141 LEU A N 1
ATOM 1136 C CA . LEU A 1 141 ? 9.763 6.178 -5.585 1.00 63.28 141 LEU A CA 1
ATOM 1137 C C . LEU A 1 141 ? 9.412 7.098 -4.415 1.00 63.28 141 LEU A C 1
ATOM 1139 O O . LEU A 1 141 ? 9.739 8.276 -4.471 1.00 63.28 141 LEU A O 1
ATOM 1143 N N . MET A 1 142 ? 8.809 6.574 -3.346 1.00 63.25 142 MET A N 1
ATOM 1144 C CA . MET A 1 142 ? 8.470 7.366 -2.164 1.00 63.25 142 MET A CA 1
ATOM 1145 C C . MET A 1 142 ? 9.708 7.744 -1.361 1.00 63.25 142 MET A C 1
ATOM 1147 O O . MET A 1 142 ? 9.828 8.903 -0.970 1.00 63.25 142 MET A O 1
ATOM 1151 N N . SER A 1 143 ? 10.647 6.814 -1.164 1.00 52.62 143 SER A N 1
ATOM 1152 C CA . SER A 1 143 ? 11.922 7.135 -0.520 1.00 52.62 143 SER A CA 1
ATOM 1153 C C . SER A 1 143 ? 12.687 8.180 -1.330 1.00 52.62 143 SER A C 1
ATOM 1155 O O . SER A 1 143 ? 13.106 9.188 -0.772 1.00 52.62 143 SER A O 1
ATOM 1157 N N . VAL A 1 144 ? 12.749 8.033 -2.656 1.00 64.62 144 VAL A N 1
ATOM 1158 C CA . VAL A 1 144 ? 13.369 9.020 -3.548 1.00 64.62 144 VAL A CA 1
ATOM 1159 C C . VAL A 1 144 ? 12.655 10.374 -3.493 1.00 64.62 144 VAL A C 1
ATOM 1161 O O . VAL A 1 144 ? 13.326 11.394 -3.354 1.00 64.62 144 VAL A O 1
ATOM 1164 N N . ILE A 1 145 ? 11.319 10.413 -3.552 1.00 67.50 145 ILE A N 1
ATOM 1165 C CA . ILE A 1 145 ? 10.542 11.657 -3.436 1.00 67.50 145 ILE A CA 1
ATOM 1166 C C . ILE A 1 145 ? 10.843 12.330 -2.096 1.00 67.50 145 ILE A C 1
ATOM 1168 O O . ILE A 1 145 ? 11.198 13.506 -2.066 1.00 67.50 145 ILE A O 1
ATOM 1172 N N . PHE A 1 146 ? 10.793 11.590 -0.992 1.00 55.59 146 PHE A N 1
ATOM 1173 C CA . PHE A 1 146 ? 11.071 12.144 0.327 1.00 55.59 146 PHE A CA 1
ATOM 1174 C C . PHE A 1 146 ? 12.514 12.654 0.446 1.00 55.59 146 PHE A C 1
ATOM 1176 O O . PHE A 1 146 ? 12.736 13.772 0.903 1.00 55.59 146 PHE A O 1
ATOM 1183 N N . THR A 1 147 ? 13.497 11.893 -0.043 1.00 63.97 147 THR A N 1
ATOM 1184 C CA . THR A 1 147 ? 14.905 12.312 -0.089 1.00 63.97 147 THR A CA 1
ATOM 1185 C C . THR A 1 147 ? 15.095 13.572 -0.937 1.00 63.97 147 THR A C 1
ATOM 1187 O O . THR A 1 147 ? 15.849 14.461 -0.546 1.00 63.97 147 THR A O 1
ATOM 1190 N N . THR A 1 148 ? 14.398 13.702 -2.070 1.00 71.62 148 THR A N 1
ATOM 1191 C CA . THR A 1 148 ? 14.454 14.924 -2.891 1.00 71.62 148 THR A CA 1
ATOM 1192 C C . THR A 1 148 ? 13.842 16.124 -2.173 1.00 71.62 148 THR A C 1
ATOM 1194 O O . THR A 1 148 ? 14.447 17.193 -2.172 1.00 71.62 148 THR A O 1
ATOM 1197 N N . MET A 1 149 ? 12.710 15.942 -1.487 1.00 68.31 149 MET A N 1
ATOM 1198 C CA . MET A 1 149 ? 12.074 16.997 -0.695 1.00 68.31 149 MET A CA 1
ATOM 1199 C C . MET A 1 149 ? 12.965 17.445 0.468 1.00 68.31 149 MET A C 1
ATOM 1201 O O . MET A 1 149 ? 13.138 18.644 0.668 1.00 68.31 149 MET A O 1
ATOM 1205 N N . ALA A 1 150 ? 13.584 16.501 1.185 1.00 64.25 150 ALA A N 1
ATOM 1206 C CA . ALA A 1 150 ? 14.539 16.789 2.256 1.00 64.25 150 ALA A CA 1
ATOM 1207 C C . ALA A 1 150 ? 15.782 17.537 1.743 1.00 64.25 150 ALA A C 1
ATOM 1209 O O . ALA A 1 150 ? 16.319 18.399 2.433 1.00 64.25 150 ALA A O 1
ATOM 1210 N N . ALA A 1 151 ? 16.202 17.263 0.505 1.00 72.44 151 ALA A N 1
ATOM 1211 C CA . ALA A 1 151 ? 17.265 17.996 -0.178 1.00 72.44 151 ALA A CA 1
ATOM 1212 C C . ALA A 1 151 ? 16.810 19.349 -0.770 1.00 72.44 151 ALA A C 1
ATOM 1214 O O . ALA A 1 151 ? 17.588 19.988 -1.475 1.00 72.44 151 ALA A O 1
ATOM 1215 N N . MET A 1 152 ? 15.565 19.784 -0.524 1.00 85.06 152 MET A N 1
ATOM 1216 C CA . MET A 1 152 ? 14.946 20.987 -1.109 1.00 85.06 152 MET A CA 1
ATOM 1217 C C . MET A 1 152 ? 14.977 21.005 -2.647 1.00 85.06 152 MET A C 1
ATOM 1219 O O . MET A 1 152 ? 15.075 22.048 -3.296 1.00 85.06 152 MET A O 1
ATOM 1223 N N . VAL A 1 153 ? 14.896 19.822 -3.250 1.00 79.06 153 VAL A N 1
ATOM 1224 C CA . VAL A 1 153 ? 14.907 19.605 -4.694 1.00 79.06 153 VAL A CA 1
ATOM 1225 C C . VAL A 1 153 ? 13.501 19.230 -5.134 1.00 79.06 153 VAL A C 1
ATOM 1227 O O . VAL A 1 153 ? 12.855 18.388 -4.516 1.00 79.06 153 VAL A O 1
ATOM 1230 N N . ASN A 1 154 ? 13.032 19.822 -6.235 1.00 81.94 154 ASN A N 1
ATOM 1231 C CA . ASN A 1 154 ? 11.748 19.456 -6.821 1.00 81.94 154 ASN A CA 1
ATOM 1232 C C . ASN A 1 154 ? 11.759 17.963 -7.232 1.00 81.94 154 ASN A C 1
ATOM 1234 O O . ASN A 1 154 ? 12.526 17.596 -8.132 1.00 81.94 154 ASN A O 1
ATOM 1238 N N . PRO A 1 155 ? 10.917 17.106 -6.617 1.00 74.00 155 PRO A N 1
ATOM 1239 C CA . PRO A 1 155 ? 10.895 15.671 -6.901 1.00 74.00 155 PRO A CA 1
ATOM 1240 C C . PRO A 1 155 ? 10.531 15.366 -8.352 1.00 74.00 155 PRO A C 1
ATOM 1242 O O . PRO A 1 155 ? 11.064 14.434 -8.946 1.00 74.00 155 PRO A O 1
ATOM 1245 N N . TYR A 1 156 ? 9.646 16.171 -8.941 1.00 75.19 156 TYR A N 1
ATOM 1246 C CA . TYR A 1 156 ? 9.200 15.994 -10.318 1.00 75.19 156 TYR A CA 1
ATOM 1247 C C . TYR A 1 156 ? 10.357 16.184 -11.306 1.00 75.19 156 TYR A C 1
ATOM 1249 O O . TYR A 1 156 ? 10.610 15.316 -12.143 1.00 75.19 156 TYR A O 1
ATOM 1257 N N . ASP A 1 157 ? 11.113 17.275 -11.158 1.00 78.94 157 ASP A N 1
ATOM 1258 C CA . ASP A 1 157 ? 12.260 17.580 -12.021 1.00 78.94 157 ASP A CA 1
ATOM 1259 C C . ASP A 1 157 ? 13.355 16.517 -11.892 1.00 78.94 157 ASP A C 1
ATOM 1261 O O . ASP A 1 157 ? 13.929 16.068 -12.889 1.00 78.94 157 ASP A O 1
ATOM 1265 N N . TYR A 1 158 ? 13.612 16.077 -10.659 1.00 79.69 158 TYR A N 1
ATOM 1266 C CA . TYR A 1 158 ? 14.591 15.038 -10.375 1.00 79.69 158 TYR A CA 1
ATOM 1267 C C . TYR A 1 158 ? 14.211 13.696 -11.010 1.00 79.69 158 TYR A C 1
ATOM 1269 O O . TYR A 1 158 ? 15.017 13.109 -11.734 1.00 79.69 158 TYR A O 1
ATOM 1277 N N . LEU A 1 159 ? 12.979 13.226 -10.789 1.00 76.50 159 LEU A N 1
ATOM 1278 C CA . LEU A 1 159 ? 12.510 11.937 -11.300 1.00 76.50 159 LEU A CA 1
ATOM 1279 C C . LEU A 1 159 ? 12.518 11.898 -12.831 1.00 76.50 159 LEU A C 1
ATOM 1281 O O . LEU A 1 159 ? 12.988 10.920 -13.414 1.00 76.50 159 LEU A O 1
ATOM 1285 N N . ILE A 1 160 ? 12.081 12.977 -13.488 1.00 76.88 160 ILE A N 1
ATOM 1286 C CA . ILE A 1 160 ? 12.162 13.097 -14.950 1.00 76.88 160 ILE A CA 1
ATOM 1287 C C . ILE A 1 160 ? 13.612 13.038 -15.419 1.00 76.88 160 ILE A C 1
ATOM 1289 O O . ILE A 1 160 ? 13.919 12.375 -16.412 1.00 76.88 160 ILE A O 1
ATOM 1293 N N . CYS A 1 161 ? 14.511 13.735 -14.726 1.00 79.19 161 CYS A N 1
ATOM 1294 C CA . CYS A 1 161 ? 15.914 13.775 -15.099 1.00 79.19 161 CYS A CA 1
ATOM 1295 C C . CYS A 1 161 ? 16.566 12.390 -15.001 1.00 79.19 161 CYS A C 1
ATOM 1297 O O . CYS A 1 161 ? 17.180 11.931 -15.967 1.00 79.19 161 CYS A O 1
ATOM 1299 N N . VAL A 1 162 ? 16.376 11.699 -13.879 1.00 76.81 162 VAL A N 1
ATOM 1300 C CA . VAL A 1 162 ? 16.895 10.343 -13.659 1.00 76.81 162 VAL A CA 1
ATOM 1301 C C . VAL A 1 162 ? 16.319 9.363 -14.682 1.00 76.81 162 VAL A C 1
ATOM 1303 O O . VAL A 1 162 ? 17.060 8.557 -15.243 1.00 76.81 162 VAL A O 1
ATOM 1306 N N . GLN A 1 163 ? 15.025 9.471 -14.997 1.00 76.38 163 GLN A N 1
ATOM 1307 C CA . GLN A 1 163 ? 14.382 8.620 -15.998 1.00 76.38 163 GLN A CA 1
ATOM 1308 C C . GLN A 1 163 ? 14.954 8.848 -17.406 1.00 76.38 163 GLN A C 1
ATOM 1310 O O . GLN A 1 163 ? 15.284 7.886 -18.099 1.00 76.38 163 GLN A O 1
ATOM 1315 N N . LYS A 1 164 ? 15.133 10.107 -17.827 1.00 75.25 164 LYS A N 1
ATOM 1316 C CA . LYS A 1 164 ? 15.702 10.451 -19.145 1.00 75.25 164 LYS A CA 1
ATOM 1317 C C . LYS A 1 164 ? 17.162 10.023 -19.304 1.00 75.25 164 LYS A C 1
ATOM 1319 O O . LYS A 1 164 ? 17.594 9.736 -20.417 1.00 75.25 164 LYS A O 1
ATOM 1324 N N . HIS A 1 165 ? 17.912 9.950 -18.207 1.00 77.69 165 HIS A N 1
ATOM 1325 C CA . HIS A 1 165 ? 19.337 9.618 -18.211 1.00 77.69 165 HIS A CA 1
ATOM 1326 C C . HIS A 1 165 ? 19.632 8.244 -17.596 1.00 77.69 165 HIS A C 1
ATOM 1328 O O . HIS A 1 165 ? 20.747 8.007 -17.131 1.00 77.69 165 HIS A O 1
ATOM 1334 N N . ALA A 1 166 ? 18.670 7.314 -17.631 1.00 64.88 166 ALA A N 1
ATOM 1335 C CA . ALA A 1 166 ? 18.748 6.017 -16.951 1.00 64.88 166 ALA A CA 1
ATOM 1336 C C . ALA A 1 166 ? 20.055 5.240 -17.219 1.00 64.88 166 ALA A C 1
ATOM 1338 O O . ALA A 1 166 ? 20.632 4.667 -16.297 1.00 64.88 166 ALA A O 1
ATOM 1339 N N . LYS A 1 167 ? 20.585 5.276 -18.453 1.00 70.88 167 LYS A N 1
ATOM 1340 C CA . LYS A 1 167 ? 21.872 4.638 -18.803 1.00 70.88 167 LYS A CA 1
ATOM 1341 C C . LYS A 1 167 ? 23.071 5.266 -18.077 1.00 70.88 167 LYS A C 1
ATOM 1343 O O . LYS A 1 167 ? 23.994 4.554 -17.693 1.00 70.88 167 LYS A O 1
ATOM 1348 N N . CYS A 1 168 ? 23.076 6.586 -17.898 1.00 74.25 168 CYS A N 1
ATOM 1349 C CA . CYS A 1 168 ? 24.135 7.315 -17.194 1.00 74.25 168 CYS A CA 1
ATOM 1350 C C . CYS A 1 168 ? 24.015 7.146 -15.676 1.00 74.25 168 CYS A C 1
ATOM 1352 O O . CYS A 1 168 ? 25.026 6.954 -15.002 1.00 74.25 168 CYS A O 1
ATOM 1354 N N . VAL A 1 169 ? 22.782 7.150 -15.165 1.00 75.88 169 VAL A N 1
ATOM 1355 C CA . VAL A 1 169 ? 22.468 6.873 -13.758 1.00 75.88 169 VAL A CA 1
ATOM 1356 C C . VAL A 1 169 ? 22.934 5.470 -13.379 1.00 75.88 169 VAL A C 1
ATOM 1358 O O . VAL A 1 169 ? 23.614 5.313 -12.374 1.00 75.88 169 VAL A O 1
ATOM 1361 N N . ALA A 1 170 ? 22.642 4.460 -14.206 1.00 64.38 170 ALA A N 1
ATOM 1362 C CA . ALA A 1 170 ? 23.048 3.080 -13.945 1.00 64.38 170 ALA A CA 1
ATOM 1363 C C . ALA A 1 170 ? 24.576 2.910 -13.877 1.00 64.38 170 ALA A C 1
ATOM 1365 O O . ALA A 1 170 ? 25.067 2.112 -13.086 1.00 64.38 170 ALA A O 1
ATOM 1366 N N . LYS A 1 171 ? 25.331 3.674 -14.680 1.00 74.38 171 LYS A N 1
ATOM 1367 C CA . LYS A 1 171 ? 26.801 3.644 -14.665 1.00 74.38 171 LYS A CA 1
ATOM 1368 C C . LYS A 1 171 ? 27.399 4.338 -13.441 1.00 74.38 171 LYS A C 1
ATOM 1370 O O . LYS A 1 171 ? 28.395 3.858 -12.918 1.00 74.38 171 LYS A O 1
ATOM 1375 N N . ASN A 1 172 ? 26.827 5.463 -13.004 1.00 78.94 172 ASN A N 1
ATOM 1376 C CA . ASN A 1 172 ? 27.396 6.294 -11.935 1.00 78.94 172 ASN A CA 1
ATOM 1377 C C . ASN A 1 172 ? 26.315 6.846 -10.984 1.00 78.94 172 ASN A C 1
ATOM 1379 O O . ASN A 1 172 ? 26.123 8.060 -10.919 1.00 78.94 172 ASN A O 1
ATOM 1383 N N . PRO A 1 173 ? 25.604 6.000 -10.219 1.00 77.00 173 PRO A N 1
ATOM 1384 C CA . PRO A 1 173 ? 24.395 6.408 -9.492 1.00 77.00 173 PRO A CA 1
ATOM 1385 C C . PRO A 1 173 ? 24.635 7.498 -8.435 1.00 77.00 173 PRO A C 1
ATOM 1387 O O . PRO A 1 173 ? 23.782 8.360 -8.234 1.00 77.00 173 PRO A O 1
ATOM 1390 N N . HIS A 1 174 ? 25.819 7.532 -7.817 1.00 77.00 174 HIS A N 1
ATOM 1391 C CA . HIS A 1 174 ? 26.198 8.538 -6.815 1.00 77.00 174 HIS A CA 1
ATOM 1392 C C . HIS A 1 174 ? 26.249 9.980 -7.370 1.00 77.00 174 HIS A C 1
ATOM 1394 O O . HIS A 1 174 ? 25.998 10.941 -6.638 1.00 77.00 174 HIS A O 1
ATOM 1400 N N . LEU A 1 175 ? 26.519 10.149 -8.671 1.00 81.12 175 LEU A N 1
ATOM 1401 C CA . LEU A 1 175 ? 26.521 11.460 -9.341 1.00 81.12 175 LEU A CA 1
ATOM 1402 C C . LEU A 1 175 ? 25.109 11.971 -9.647 1.00 81.12 175 LEU A C 1
ATOM 1404 O O . LEU A 1 175 ? 24.911 13.155 -9.903 1.00 81.12 175 LEU A O 1
ATOM 1408 N N . TRP A 1 176 ? 24.121 11.080 -9.614 1.00 81.81 176 TRP A N 1
ATOM 1409 C CA . TRP A 1 176 ? 22.733 11.375 -9.954 1.00 81.81 176 TRP A CA 1
ATOM 1410 C C . TRP A 1 176 ?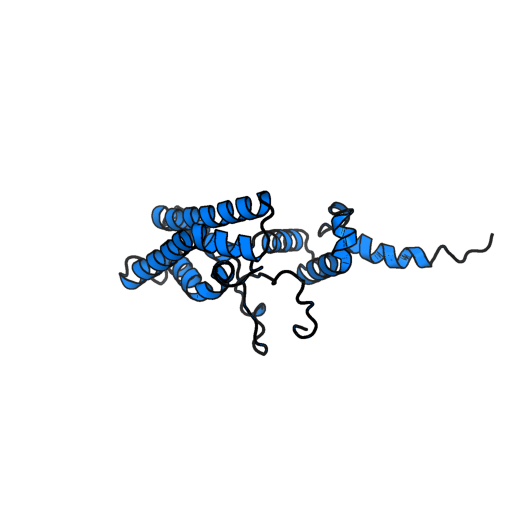 21.832 11.415 -8.721 1.00 81.81 176 TRP A C 1
ATOM 1412 O O . TRP A 1 176 ? 20.619 11.302 -8.852 1.00 81.81 176 TRP A O 1
ATOM 1422 N N . LEU A 1 177 ? 22.395 11.593 -7.523 1.00 82.56 177 LEU A N 1
ATOM 1423 C CA . LEU A 1 177 ? 21.625 11.839 -6.302 1.00 82.56 177 LEU A CA 1
ATOM 1424 C C . LEU A 1 177 ? 20.894 13.197 -6.374 1.00 82.56 177 LEU A C 1
ATOM 1426 O O . LEU A 1 177 ? 21.314 14.074 -7.140 1.00 82.56 177 LEU A O 1
ATOM 1430 N N . PRO A 1 178 ? 19.824 13.413 -5.583 1.00 80.69 178 PRO A N 1
ATOM 1431 C CA . PRO A 1 178 ? 19.008 14.631 -5.646 1.00 80.69 178 PRO A CA 1
ATOM 1432 C C . PRO A 1 178 ? 19.784 15.945 -5.533 1.00 80.69 178 PRO A C 1
ATOM 1434 O O . PRO A 1 178 ? 19.420 16.930 -6.164 1.00 80.69 178 PRO A O 1
ATOM 1437 N N . TRP A 1 179 ? 20.887 15.959 -4.791 1.00 84.94 179 TRP A N 1
ATOM 1438 C CA . TRP A 1 179 ? 21.747 17.134 -4.612 1.00 84.94 179 TRP A CA 1
ATOM 1439 C C . TRP A 1 179 ? 22.851 17.279 -5.674 1.00 84.94 179 TRP A C 1
ATOM 1441 O O . TRP A 1 179 ? 23.484 18.328 -5.747 1.00 84.94 179 TRP A O 1
ATOM 1451 N N . ASN A 1 180 ? 23.055 16.272 -6.532 1.00 86.31 180 ASN A N 1
ATOM 1452 C CA . ASN A 1 180 ? 24.155 16.237 -7.505 1.00 86.31 180 ASN A CA 1
ATOM 1453 C C . ASN A 1 180 ? 23.694 16.316 -8.971 1.00 86.31 180 ASN A C 1
ATOM 1455 O O . ASN A 1 180 ? 24.424 16.821 -9.825 1.00 86.31 180 ASN A O 1
ATOM 1459 N N . TYR A 1 181 ? 22.475 15.864 -9.286 1.00 82.75 181 TYR A N 1
ATOM 1460 C CA . TYR A 1 181 ? 22.034 15.663 -10.676 1.00 82.75 181 TYR A CA 1
ATOM 1461 C C . TYR A 1 181 ? 22.067 16.929 -11.555 1.00 82.75 181 TYR A C 1
ATOM 1463 O O . TYR A 1 181 ? 22.249 16.834 -12.770 1.00 82.75 181 TYR A O 1
ATOM 1471 N N . LYS A 1 182 ? 21.919 18.126 -10.968 1.00 86.62 182 LYS A N 1
ATOM 1472 C CA . LYS A 1 182 ? 21.973 19.396 -11.712 1.00 86.62 182 LYS A CA 1
ATOM 1473 C C . LYS A 1 182 ? 23.360 19.671 -12.300 1.00 86.62 182 LYS A C 1
ATOM 1475 O O . LYS A 1 182 ? 23.443 20.218 -13.397 1.00 86.62 182 LYS A O 1
ATOM 1480 N N . TYR A 1 183 ? 24.434 19.240 -11.638 1.00 86.81 183 TYR A N 1
ATOM 1481 C CA . TYR A 1 183 ? 25.793 19.370 -12.173 1.00 86.81 183 TYR A CA 1
ATOM 1482 C C . TYR A 1 183 ? 25.998 18.486 -13.408 1.00 86.81 183 TYR A C 1
ATOM 1484 O O . TYR A 1 183 ? 26.654 18.899 -14.361 1.00 86.81 183 TYR A O 1
ATOM 1492 N N . MET A 1 184 ? 25.354 17.316 -13.447 1.00 85.31 184 MET A N 1
ATOM 1493 C CA . MET A 1 184 ? 25.391 16.424 -14.611 1.00 85.31 184 MET A CA 1
ATOM 1494 C C . MET A 1 184 ? 24.652 17.012 -15.820 1.00 85.31 184 MET A C 1
ATOM 1496 O O . MET A 1 184 ? 25.084 16.831 -16.959 1.00 85.31 184 MET A O 1
ATOM 1500 N N . LEU A 1 185 ? 23.575 17.765 -15.577 1.00 79.06 185 LEU A N 1
ATOM 1501 C CA . LEU A 1 185 ? 22.861 18.503 -16.622 1.00 79.06 185 LEU A CA 1
ATOM 1502 C C . LEU A 1 185 ? 23.696 19.672 -17.165 1.00 79.06 185 LEU A C 1
ATOM 1504 O O . LEU A 1 185 ? 23.783 19.857 -18.378 1.00 79.06 185 LEU A O 1
ATOM 1508 N N . ALA A 1 186 ? 24.353 20.424 -16.278 1.00 75.56 186 ALA A N 1
ATOM 1509 C CA . ALA A 1 186 ? 25.234 21.531 -16.651 1.00 75.56 186 ALA A CA 1
ATOM 1510 C C . ALA A 1 186 ? 26.510 21.061 -17.382 1.00 75.56 186 ALA A C 1
ATOM 1512 O O . ALA A 1 186 ? 27.003 21.740 -18.281 1.00 75.56 186 ALA A O 1
ATOM 1513 N N . GLY A 1 187 ? 27.009 19.860 -17.077 1.00 59.72 187 GLY A N 1
ATOM 1514 C CA . GLY A 1 187 ? 28.161 19.256 -17.758 1.00 59.72 187 GLY A CA 1
ATOM 1515 C C . GLY A 1 187 ? 27.939 18.954 -19.248 1.00 59.72 187 GLY A C 1
ATOM 1516 O O . GLY A 1 187 ? 28.909 18.825 -19.990 1.00 59.72 187 GLY A O 1
ATOM 1517 N N . SER A 1 188 ? 26.686 18.910 -19.722 1.00 50.97 188 SER A N 1
ATOM 1518 C CA . SER A 1 188 ? 26.380 18.775 -21.158 1.00 50.97 188 SER A CA 1
ATOM 1519 C C . SER A 1 188 ? 26.481 20.098 -21.935 1.00 50.97 188 SER A C 1
ATOM 1521 O O . SER A 1 188 ? 26.552 20.067 -23.164 1.00 50.97 188 SER A O 1
ATOM 1523 N N . SER A 1 189 ? 26.516 21.256 -21.257 1.00 41.22 189 SER A N 1
ATOM 1524 C CA . SER A 1 189 ? 26.716 22.564 -21.903 1.00 41.22 189 SER A CA 1
ATOM 1525 C C . SER A 1 189 ? 28.163 23.066 -21.833 1.00 41.22 189 SER A C 1
ATOM 1527 O O . SER A 1 189 ? 28.582 23.792 -22.731 1.00 41.22 189 SER A O 1
ATOM 1529 N N . MET A 1 190 ? 28.964 22.637 -20.849 1.00 35.47 190 MET A N 1
ATOM 1530 C CA . MET A 1 190 ? 30.366 23.073 -20.725 1.00 35.47 190 MET A CA 1
ATOM 1531 C C . MET A 1 190 ? 31.351 22.367 -21.673 1.00 35.47 190 MET A C 1
ATOM 1533 O O . MET A 1 190 ? 32.427 22.897 -21.931 1.00 35.47 190 MET A O 1
ATOM 1537 N N . LEU A 1 191 ? 30.983 21.227 -22.270 1.00 36.47 191 LEU A N 1
ATOM 1538 C CA . LEU A 1 191 ? 31.828 20.539 -23.262 1.00 36.47 191 LEU A CA 1
ATOM 1539 C C . LEU A 1 191 ? 31.822 21.196 -24.658 1.00 36.47 191 LEU A C 1
ATOM 1541 O O . LEU A 1 191 ? 32.599 20.790 -25.516 1.00 36.47 191 LEU A O 1
ATOM 1545 N N . LYS A 1 192 ? 30.984 22.216 -24.907 1.00 37.34 192 LYS A N 1
ATOM 1546 C CA . LYS A 1 192 ? 30.941 22.924 -26.204 1.00 37.34 192 LYS A CA 1
ATOM 1547 C C . LYS A 1 192 ? 31.806 24.186 -26.279 1.00 37.34 192 LYS A C 1
ATOM 1549 O O . LYS A 1 192 ? 31.964 24.718 -27.373 1.00 37.34 192 LYS A O 1
ATOM 1554 N N . THR A 1 193 ? 32.398 24.647 -25.176 1.00 33.25 193 THR A N 1
ATOM 1555 C CA . THR A 1 193 ? 33.119 25.939 -25.155 1.00 33.25 193 THR A CA 1
ATOM 1556 C C . THR A 1 193 ? 34.646 25.802 -25.118 1.00 33.25 193 THR A C 1
ATOM 1558 O O . THR A 1 193 ? 35.340 26.802 -25.240 1.00 33.25 193 THR A O 1
ATOM 1561 N N . GLN A 1 194 ? 35.199 24.586 -25.030 1.00 34.78 194 GLN A N 1
ATOM 1562 C CA . GLN A 1 194 ? 36.656 24.356 -25.091 1.00 34.78 194 GLN A CA 1
ATOM 1563 C C . GLN A 1 194 ? 37.166 23.851 -26.454 1.00 34.78 194 GLN A C 1
ATOM 1565 O O . GLN A 1 194 ? 38.313 23.436 -26.559 1.00 34.78 194 GLN A O 1
ATOM 1570 N N . ALA A 1 195 ? 36.346 23.895 -27.510 1.00 37.00 195 ALA A N 1
ATOM 1571 C CA . ALA A 1 195 ? 36.764 23.469 -28.851 1.00 37.00 195 ALA A CA 1
ATOM 1572 C C . ALA A 1 195 ? 37.221 24.617 -29.777 1.00 37.00 195 ALA A C 1
ATOM 1574 O O . ALA A 1 195 ? 37.654 24.334 -30.885 1.00 37.00 195 ALA A O 1
ATOM 1575 N N . ASN A 1 196 ? 37.145 25.888 -29.353 1.00 41.41 196 ASN A N 1
ATOM 1576 C CA . ASN A 1 196 ? 37.480 27.047 -30.197 1.00 41.41 196 ASN A CA 1
ATOM 1577 C C . ASN A 1 196 ? 38.321 28.103 -29.454 1.00 41.41 196 ASN A C 1
ATOM 1579 O O . ASN A 1 196 ? 37.883 29.238 -29.273 1.00 41.41 196 ASN A O 1
ATOM 1583 N N . ALA A 1 197 ? 39.543 27.752 -29.059 1.00 29.47 197 ALA A N 1
ATOM 1584 C CA . ALA A 1 197 ? 40.592 28.744 -28.823 1.00 29.47 197 ALA A CA 1
ATOM 1585 C C . ALA A 1 197 ? 41.819 28.363 -29.681 1.00 29.47 197 ALA A C 1
ATOM 1587 O O . ALA A 1 197 ? 42.234 27.204 -29.620 1.00 29.47 197 ALA A O 1
ATOM 1588 N N . PRO A 1 198 ? 42.332 29.271 -30.538 1.00 38.44 198 PRO A N 1
ATOM 1589 C CA . PRO A 1 198 ? 43.487 29.021 -31.410 1.00 38.44 198 PRO A CA 1
ATOM 1590 C C . PRO A 1 198 ? 44.794 28.907 -30.588 1.00 38.44 198 PRO A C 1
ATOM 1592 O O . PRO A 1 198 ? 44.765 29.267 -29.410 1.00 38.44 198 PRO A O 1
ATOM 1595 N N . PRO A 1 199 ? 45.883 28.358 -31.175 1.00 47.47 199 PRO A N 1
ATOM 1596 C CA . PRO A 1 199 ? 47.005 27.753 -30.443 1.00 47.47 199 PRO A CA 1
ATOM 1597 C C . PRO A 1 199 ? 47.784 28.700 -29.528 1.00 47.47 199 PRO A C 1
ATOM 1599 O O . PRO A 1 199 ? 47.885 29.904 -29.854 1.00 47.47 199 PRO A O 1
#

Radius of gyration: 20.82 Å; chains: 1; bounding box: 66×46×52 Å

pLDDT: mean 79.18, std 18.04, range [29.47, 98.25]

Sequence (199 aa):
MLKLRDESLPSPMCDALSRNVCKDHLTILLLCLIPGRRGFIDCSEAFPDESTYVIERIGEVYKNEGLVISARMDHQQRLEYHQQYSQKPMQEIFDYATQKLENKEVEHNSTLGDAFKYMIKHWTGMTQFLRIAGARVGDVLMSVIFTTMAAMVNPYDYLICVQKHAKCVAKNPHLWLPWNYKYMLAGSSMLKTQANAPP

Secondary structure (DSSP, 8-state):
-GGG--TTSPPPEE---GGGS-TTS----EE-SHHHHHHHHHTTTTSHHHHHHHHHHHHHHHHHHHHHHHTT--HHHHHHHHHHHTHHHHHHHHHHHHHHHHTT-S-TTSHHHHHHHHHHHHHHHHTGGGTSTT-----HHHHHHHHHHHTT--HHHHHHHHHHTHHHHHH-GGGGSTTTHHHHHHHHHHTTSSS----